Protein AF-A0A6G3X3U2-F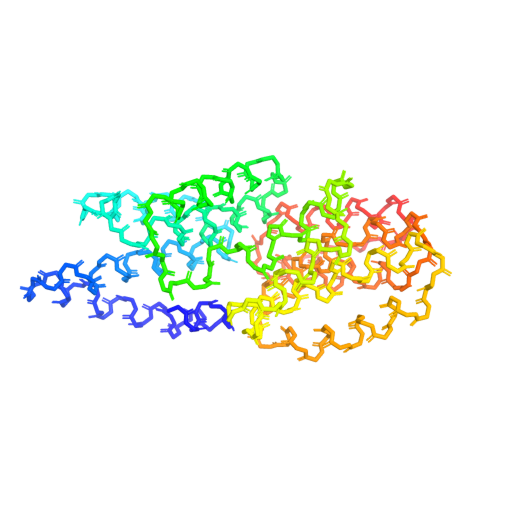1 (afdb_monomer)

Structure (mmCIF, N/CA/C/O backbone):
data_AF-A0A6G3X3U2-F1
#
_entry.id   AF-A0A6G3X3U2-F1
#
loop_
_atom_site.group_PDB
_atom_site.id
_atom_site.type_symbol
_atom_site.label_atom_id
_atom_site.label_alt_id
_atom_site.label_comp_id
_atom_site.label_asym_id
_atom_site.label_entity_id
_atom_site.label_seq_id
_atom_site.pdbx_PDB_ins_code
_atom_site.Cartn_x
_atom_site.Cartn_y
_atom_site.Cartn_z
_atom_site.occupancy
_atom_site.B_iso_or_equiv
_atom_site.auth_seq_id
_atom_site.auth_comp_id
_atom_site.auth_asym_id
_atom_site.auth_atom_id
_atom_site.pdbx_PDB_model_num
ATOM 1 N N . MET A 1 1 ? 7.588 6.125 -12.742 1.00 93.62 1 MET A N 1
ATOM 2 C CA . MET A 1 1 ? 6.922 5.697 -11.488 1.00 93.62 1 MET A CA 1
ATOM 3 C C . MET A 1 1 ? 6.074 6.779 -10.833 1.00 93.62 1 MET A C 1
ATOM 5 O O . MET A 1 1 ? 4.955 6.460 -10.475 1.00 93.62 1 MET A O 1
ATOM 9 N N . ASN A 1 2 ? 6.527 8.033 -10.691 1.00 95.50 2 ASN A N 1
ATOM 10 C CA . ASN A 1 2 ? 5.738 9.058 -9.983 1.00 95.50 2 ASN A CA 1
ATOM 11 C C . ASN A 1 2 ? 4.297 9.229 -10.516 1.00 95.50 2 ASN A C 1
ATOM 13 O O . ASN A 1 2 ? 3.355 9.202 -9.737 1.00 95.50 2 ASN A O 1
ATOM 17 N N . ALA A 1 3 ? 4.104 9.332 -11.839 1.00 97.69 3 ALA A N 1
ATOM 18 C CA . ALA A 1 3 ? 2.765 9.409 -12.441 1.00 97.69 3 ALA A CA 1
ATOM 19 C C . ALA A 1 3 ? 1.877 8.198 -12.086 1.00 97.69 3 ALA A C 1
ATOM 21 O O . ALA A 1 3 ? 0.716 8.379 -11.742 1.00 97.69 3 ALA A O 1
ATOM 22 N N . VAL A 1 4 ? 2.451 6.988 -12.059 1.00 98.12 4 VAL A N 1
ATOM 23 C CA . VAL A 1 4 ? 1.761 5.755 -11.641 1.00 98.12 4 VAL A CA 1
ATOM 24 C C . VAL A 1 4 ? 1.326 5.834 -10.177 1.00 98.12 4 VAL A C 1
ATOM 26 O O . VAL A 1 4 ? 0.165 5.597 -9.870 1.00 98.12 4 VAL A O 1
ATOM 29 N N . MET A 1 5 ? 2.233 6.218 -9.274 1.00 97.31 5 MET A N 1
ATOM 30 C CA . MET A 1 5 ? 1.936 6.333 -7.839 1.00 97.31 5 MET A CA 1
ATOM 31 C C . MET A 1 5 ? 0.870 7.396 -7.551 1.00 97.31 5 MET A C 1
ATOM 33 O O . MET A 1 5 ? 0.064 7.227 -6.640 1.00 97.31 5 MET A O 1
ATOM 37 N N . CYS A 1 6 ? 0.853 8.470 -8.343 1.00 98.25 6 CYS A N 1
ATOM 38 C CA . CYS A 1 6 ? -0.142 9.535 -8.263 1.00 98.25 6 CYS A CA 1
ATOM 39 C C . CYS A 1 6 ? -1.434 9.258 -9.039 1.00 98.25 6 CYS A C 1
ATOM 41 O O . CYS A 1 6 ? -2.257 10.159 -9.160 1.00 98.25 6 CYS A O 1
ATOM 43 N N . ALA A 1 7 ? -1.606 8.056 -9.597 1.00 98.00 7 ALA A N 1
ATOM 44 C CA . ALA A 1 7 ? -2.751 7.700 -10.433 1.00 98.00 7 ALA A CA 1
ATOM 45 C C . ALA A 1 7 ? -3.000 8.635 -11.636 1.00 98.00 7 ALA A C 1
ATOM 47 O O . ALA A 1 7 ? -4.126 8.762 -12.111 1.00 98.00 7 ALA A O 1
ATOM 48 N N . ARG A 1 8 ? -1.946 9.272 -12.160 1.00 98.38 8 ARG A N 1
ATOM 49 C CA . ARG A 1 8 ? -1.978 10.048 -13.410 1.00 98.38 8 ARG A CA 1
ATOM 50 C C . ARG A 1 8 ? -1.792 9.084 -14.580 1.00 98.38 8 ARG A C 1
ATOM 52 O O . ARG A 1 8 ? -0.693 8.955 -15.122 1.00 98.38 8 ARG A O 1
ATOM 59 N N . TRP A 1 9 ? -2.842 8.318 -14.874 1.00 97.75 9 TRP A N 1
ATOM 60 C CA . TRP A 1 9 ? -2.774 7.147 -15.752 1.00 97.75 9 TRP A CA 1
ATOM 61 C C . TRP A 1 9 ? -2.451 7.497 -17.197 1.00 97.75 9 TRP A C 1
ATOM 63 O O . TRP A 1 9 ? -1.600 6.843 -17.792 1.00 97.75 9 TRP A O 1
ATOM 73 N N . GLU A 1 10 ? -3.087 8.530 -17.743 1.00 97.75 10 GLU A N 1
ATOM 74 C CA . GLU A 1 10 ? -2.890 8.970 -19.124 1.00 97.75 10 GLU A CA 1
ATOM 75 C C . GLU A 1 10 ? -1.446 9.431 -19.339 1.00 97.75 10 GLU A C 1
ATOM 77 O O . GLU A 1 10 ? -0.776 8.975 -20.261 1.00 97.75 10 GLU A O 1
ATOM 82 N N . GLU A 1 11 ? -0.928 10.253 -18.425 1.00 97.94 11 GLU A N 1
ATOM 83 C CA . GLU A 1 11 ? 0.462 10.713 -18.454 1.00 97.94 11 GLU A CA 1
ATOM 84 C C . GLU A 1 11 ? 1.449 9.548 -18.308 1.00 97.94 11 GLU A C 1
ATOM 86 O O . GLU A 1 11 ? 2.443 9.468 -19.032 1.00 97.94 11 GLU A O 1
ATOM 91 N N . ALA A 1 12 ? 1.189 8.622 -17.378 1.00 97.88 12 ALA A N 1
ATOM 92 C CA . ALA A 1 12 ? 2.032 7.446 -17.203 1.00 97.88 12 ALA A CA 1
ATOM 93 C C . ALA A 1 12 ? 2.070 6.593 -18.480 1.00 97.88 12 ALA A C 1
ATOM 95 O O . ALA A 1 12 ? 3.157 6.202 -18.908 1.00 97.88 12 ALA A O 1
ATOM 96 N N . GLN A 1 13 ? 0.909 6.345 -19.091 1.00 97.56 13 GLN A N 1
ATOM 97 C CA . GLN A 1 13 ? 0.773 5.586 -20.330 1.00 97.56 13 GLN A CA 1
ATOM 98 C C . GLN A 1 13 ? 1.519 6.269 -21.483 1.00 97.56 13 GLN A C 1
ATOM 100 O O . GLN A 1 13 ? 2.345 5.629 -22.127 1.00 97.56 13 GLN A O 1
ATOM 105 N N . GLU A 1 14 ? 1.328 7.576 -21.683 1.00 96.81 14 GLU A N 1
ATOM 106 C CA . GLU A 1 14 ? 2.008 8.341 -22.736 1.00 96.81 14 GLU A CA 1
ATOM 107 C C . GLU A 1 14 ? 3.541 8.294 -22.590 1.00 96.81 14 GLU A C 1
ATOM 109 O O . GLU A 1 14 ? 4.273 8.134 -23.572 1.00 96.81 14 GLU A O 1
ATOM 114 N N . ILE A 1 15 ? 4.057 8.424 -21.361 1.00 95.75 15 ILE A N 1
ATOM 115 C CA . ILE A 1 15 ? 5.498 8.320 -21.089 1.00 95.75 15 ILE A CA 1
ATOM 116 C C . ILE A 1 15 ? 6.007 6.912 -21.410 1.00 95.75 15 ILE A C 1
ATOM 118 O O . ILE A 1 15 ? 7.062 6.775 -22.038 1.00 95.75 15 ILE A O 1
ATOM 122 N N . ILE A 1 16 ? 5.282 5.877 -20.977 1.00 96.56 16 ILE A N 1
ATOM 123 C CA . ILE A 1 16 ? 5.672 4.478 -21.173 1.00 96.56 16 ILE A CA 1
ATOM 124 C C . ILE A 1 16 ? 5.690 4.140 -22.664 1.00 96.56 16 ILE A C 1
ATOM 126 O O . ILE A 1 16 ? 6.707 3.639 -23.146 1.00 96.56 16 ILE A O 1
ATOM 130 N N . ASP A 1 17 ? 4.630 4.464 -23.401 1.00 93.75 17 ASP A N 1
ATOM 131 C CA . ASP A 1 17 ? 4.493 4.091 -24.810 1.00 93.75 17 ASP A CA 1
ATOM 132 C C . ASP A 1 17 ? 5.560 4.762 -25.673 1.00 93.75 17 ASP A C 1
ATOM 134 O O . ASP A 1 17 ? 6.291 4.083 -26.396 1.00 93.75 17 ASP A O 1
ATOM 138 N N . ARG A 1 18 ? 5.748 6.081 -25.523 1.00 92.38 18 ARG A N 1
ATOM 139 C CA . ARG A 1 18 ? 6.761 6.816 -26.300 1.00 92.38 18 ARG A CA 1
ATOM 140 C C . ARG A 1 18 ? 8.187 6.345 -26.024 1.00 92.38 18 ARG A C 1
ATOM 142 O O . ARG A 1 18 ? 9.037 6.401 -26.911 1.00 92.38 18 ARG A O 1
ATOM 149 N N . SER A 1 19 ? 8.473 5.917 -24.796 1.00 94.50 19 SER A N 1
ATOM 150 C CA . SER A 1 19 ? 9.854 5.683 -24.355 1.00 94.50 19 SER A CA 1
ATOM 151 C C . SER A 1 19 ? 10.274 4.214 -24.428 1.00 94.50 19 SER A C 1
ATOM 153 O O . SER A 1 19 ? 11.471 3.919 -24.491 1.00 94.50 19 SER A O 1
ATOM 155 N N . THR A 1 20 ? 9.330 3.267 -24.409 1.00 92.12 20 THR A N 1
ATOM 156 C CA . THR A 1 20 ? 9.658 1.830 -24.353 1.00 92.12 20 THR A CA 1
ATOM 157 C C . THR A 1 20 ? 10.300 1.351 -25.653 1.00 92.12 20 THR A C 1
ATOM 159 O O . THR A 1 20 ? 11.336 0.686 -25.610 1.00 92.12 20 THR A O 1
ATOM 162 N N . GLU A 1 21 ? 9.743 1.730 -26.804 1.00 87.88 21 GLU A N 1
ATOM 163 C CA . GLU A 1 21 ? 10.315 1.390 -28.113 1.00 87.88 21 GLU A CA 1
ATOM 164 C C . GLU A 1 21 ? 11.639 2.121 -28.360 1.00 87.88 21 GLU A C 1
ATOM 166 O O . GLU A 1 21 ? 12.614 1.520 -28.818 1.00 87.88 21 GLU A O 1
ATOM 171 N N . ALA A 1 22 ? 11.703 3.405 -27.994 1.00 91.25 22 ALA A N 1
ATOM 172 C CA . ALA A 1 22 ? 12.906 4.216 -28.139 1.00 91.25 22 ALA A CA 1
ATOM 173 C C . ALA A 1 22 ? 14.083 3.641 -27.334 1.00 91.25 22 ALA A C 1
ATOM 175 O O . ALA A 1 22 ? 15.165 3.446 -27.888 1.00 91.25 22 ALA A O 1
ATOM 176 N N . SER A 1 23 ? 13.864 3.300 -26.057 1.00 92.38 23 SER A N 1
ATOM 177 C CA . SER A 1 23 ? 14.890 2.702 -25.187 1.00 92.38 23 SER A CA 1
ATOM 178 C C . SER A 1 23 ? 15.379 1.342 -25.693 1.00 92.38 23 SER A C 1
ATOM 180 O O . SER A 1 23 ? 16.579 1.068 -25.640 1.00 92.38 23 SER A O 1
ATOM 182 N N . ALA A 1 24 ? 14.486 0.520 -26.257 1.00 87.81 24 ALA A N 1
ATOM 183 C CA . ALA A 1 24 ? 14.869 -0.736 -26.898 1.00 87.81 24 ALA A CA 1
ATOM 184 C C . ALA A 1 24 ? 15.755 -0.499 -28.131 1.00 87.81 24 ALA A C 1
ATOM 186 O O . ALA A 1 24 ? 16.786 -1.154 -28.284 1.00 87.81 24 ALA A O 1
ATOM 187 N N . ARG A 1 25 ? 15.385 0.463 -28.988 1.00 90.62 25 ARG A N 1
ATOM 188 C CA . ARG A 1 25 ? 16.097 0.767 -30.238 1.00 90.62 25 ARG A CA 1
ATOM 189 C C . ARG A 1 25 ? 17.513 1.290 -30.009 1.00 90.62 25 ARG A C 1
ATOM 191 O O . ARG A 1 25 ? 18.413 0.921 -30.755 1.00 90.62 25 ARG A O 1
ATOM 198 N N . VAL A 1 26 ? 17.713 2.142 -29.002 1.00 93.19 26 VAL A N 1
ATOM 199 C CA . VAL A 1 26 ? 19.041 2.699 -28.675 1.00 93.19 26 VAL A CA 1
ATOM 200 C C . VAL A 1 26 ? 19.876 1.783 -27.773 1.00 93.19 26 VAL A C 1
ATOM 202 O O . VAL A 1 26 ? 21.029 2.091 -27.491 1.00 93.19 26 VAL A O 1
ATOM 205 N N . GLY A 1 27 ? 19.317 0.654 -27.323 1.00 90.38 27 GLY A N 1
ATOM 206 C CA . GLY A 1 27 ? 20.023 -0.334 -26.509 1.00 90.38 27 GLY A CA 1
ATOM 207 C C . GLY A 1 27 ? 20.154 0.015 -25.022 1.00 90.38 27 GLY A C 1
ATOM 208 O O . GLY A 1 27 ? 20.904 -0.663 -24.314 1.00 90.38 27 GLY A O 1
ATOM 209 N N . ASP A 1 28 ? 19.419 1.012 -24.512 1.00 94.56 28 ASP A N 1
ATOM 210 C CA . ASP A 1 28 ? 19.400 1.327 -23.078 1.00 94.56 28 ASP A CA 1
ATOM 211 C C . ASP A 1 28 ? 18.554 0.301 -22.311 1.00 94.56 28 ASP A C 1
ATOM 213 O O . ASP A 1 28 ? 17.358 0.464 -22.047 1.00 94.56 28 ASP A O 1
ATOM 217 N N . ARG A 1 29 ? 19.213 -0.792 -21.922 1.00 93.25 29 ARG A N 1
ATOM 218 C CA . ARG A 1 29 ? 18.596 -1.893 -21.174 1.00 93.25 29 ARG A CA 1
ATOM 219 C C . ARG A 1 29 ? 18.094 -1.478 -19.795 1.00 93.25 29 ARG A C 1
ATOM 221 O O . ARG A 1 29 ? 17.219 -2.155 -19.257 1.00 93.25 29 ARG A O 1
ATOM 228 N N . SER A 1 30 ? 18.674 -0.453 -19.171 1.00 92.88 30 SER A N 1
ATOM 229 C CA . SER A 1 30 ? 18.253 -0.016 -17.837 1.00 92.88 30 SER A CA 1
ATOM 230 C C . SER A 1 30 ? 16.918 0.715 -17.931 1.00 92.88 30 SER A C 1
ATOM 232 O O . SER A 1 30 ? 15.938 0.291 -17.311 1.00 92.88 30 SER A O 1
ATOM 234 N N . ALA A 1 31 ? 16.851 1.732 -18.797 1.00 94.81 31 ALA A N 1
ATOM 235 C CA . ALA A 1 31 ? 15.627 2.484 -19.039 1.00 94.81 31 ALA A CA 1
ATOM 236 C C . ALA A 1 31 ? 14.510 1.583 -19.574 1.00 94.81 31 ALA A C 1
ATOM 238 O O . ALA A 1 31 ? 13.386 1.640 -19.076 1.00 94.81 31 ALA A O 1
ATOM 239 N N . HIS A 1 32 ? 14.824 0.686 -20.514 1.00 96.50 32 HIS A N 1
ATOM 240 C CA . HIS A 1 32 ? 13.837 -0.231 -21.079 1.00 96.50 32 HIS A CA 1
ATOM 241 C C . HIS A 1 32 ? 13.197 -1.130 -20.008 1.00 96.50 32 HIS A C 1
ATOM 243 O O . HIS A 1 32 ? 11.973 -1.207 -19.901 1.00 96.50 32 HIS A O 1
ATOM 249 N N . ARG A 1 33 ? 14.008 -1.757 -19.143 1.00 97.06 33 ARG A N 1
ATOM 250 C CA . ARG A 1 33 ? 13.501 -2.580 -18.029 1.00 97.06 33 ARG A CA 1
ATOM 251 C C . ARG A 1 33 ? 12.672 -1.761 -17.040 1.00 97.06 33 ARG A C 1
ATOM 253 O O . ARG A 1 33 ? 11.636 -2.237 -16.579 1.00 97.06 33 ARG A O 1
ATOM 260 N N . TYR A 1 34 ? 13.097 -0.537 -16.735 1.00 96.88 34 TYR A N 1
ATOM 261 C CA . TYR A 1 34 ? 12.357 0.351 -15.841 1.00 96.88 34 TYR A CA 1
ATOM 262 C C . TYR A 1 34 ? 10.978 0.722 -16.402 1.00 96.88 34 TYR A C 1
ATOM 264 O O . TYR A 1 34 ? 9.992 0.694 -15.666 1.00 96.88 34 TYR A O 1
ATOM 272 N N . LEU A 1 35 ? 10.887 1.022 -17.700 1.00 97.62 35 LEU A N 1
ATOM 273 C CA . LEU A 1 35 ? 9.630 1.356 -18.375 1.00 97.62 35 LEU A CA 1
ATOM 274 C C . LEU A 1 35 ? 8.672 0.160 -18.432 1.00 97.62 35 LEU A C 1
ATOM 276 O O . LEU A 1 35 ? 7.493 0.311 -18.114 1.00 97.62 35 LEU A O 1
ATOM 280 N N . LEU A 1 36 ? 9.182 -1.041 -18.728 1.00 98.12 36 LEU A N 1
ATOM 281 C CA . LEU A 1 36 ? 8.387 -2.274 -18.679 1.00 98.12 36 LEU A CA 1
ATOM 282 C C . LEU A 1 36 ? 7.825 -2.536 -17.276 1.00 98.12 36 LEU A C 1
ATOM 284 O O . LEU A 1 36 ? 6.648 -2.874 -17.129 1.00 98.12 36 LEU A O 1
ATOM 288 N N . LEU A 1 37 ? 8.641 -2.340 -16.235 1.00 98.50 37 LEU A N 1
ATOM 289 C CA . LEU A 1 37 ? 8.176 -2.471 -14.858 1.00 98.50 37 LEU A CA 1
ATOM 290 C C . LEU A 1 37 ? 7.177 -1.370 -14.482 1.00 98.50 37 LEU A C 1
ATOM 292 O O . LEU A 1 37 ? 6.197 -1.658 -13.805 1.00 98.50 37 LEU A O 1
ATOM 296 N N . ALA A 1 38 ? 7.367 -0.131 -14.940 1.00 98.31 38 ALA A N 1
ATOM 297 C CA . ALA A 1 38 ? 6.399 0.943 -14.724 1.00 98.31 38 ALA A CA 1
ATOM 298 C C . ALA A 1 38 ? 5.031 0.619 -15.348 1.00 98.31 38 ALA A C 1
ATOM 300 O O . ALA A 1 38 ? 4.011 0.844 -14.698 1.00 98.31 38 ALA A O 1
ATOM 301 N N . GLY A 1 39 ? 5.006 0.027 -16.548 1.00 98.56 39 GLY A N 1
ATOM 302 C CA . GLY A 1 39 ? 3.780 -0.476 -17.176 1.00 98.56 39 GLY A CA 1
ATOM 303 C C . GLY A 1 39 ? 3.121 -1.600 -16.378 1.00 98.56 39 GLY A C 1
ATOM 304 O O . GLY A 1 39 ? 1.915 -1.562 -16.138 1.00 98.56 39 GLY A O 1
ATOM 305 N N . ALA A 1 40 ? 3.911 -2.554 -15.880 1.00 98.75 40 ALA A N 1
ATOM 306 C CA . ALA A 1 40 ? 3.402 -3.610 -15.008 1.00 98.75 40 ALA A CA 1
ATOM 307 C C . ALA A 1 40 ? 2.815 -3.057 -13.697 1.00 98.75 40 ALA A C 1
ATOM 309 O O . ALA A 1 40 ? 1.726 -3.459 -13.292 1.00 98.75 40 ALA A O 1
ATOM 310 N N . THR A 1 41 ? 3.496 -2.107 -13.050 1.00 98.81 41 THR A N 1
ATOM 311 C CA . THR A 1 41 ? 3.012 -1.447 -11.830 1.00 98.81 41 THR A CA 1
ATOM 312 C C . THR A 1 41 ? 1.737 -0.650 -12.090 1.00 98.81 41 THR A C 1
ATOM 314 O O . THR A 1 41 ? 0.807 -0.725 -11.293 1.00 98.81 41 THR A O 1
ATOM 317 N N . MET A 1 42 ? 1.645 0.062 -13.216 1.00 98.75 42 MET A N 1
ATOM 318 C CA . MET A 1 42 ? 0.423 0.769 -13.607 1.00 98.75 42 MET A CA 1
ATOM 319 C C . MET A 1 42 ? -0.755 -0.189 -13.779 1.00 98.75 42 MET A C 1
ATOM 321 O O . MET A 1 42 ? -1.829 0.059 -13.236 1.00 98.75 42 MET A O 1
ATOM 325 N N . ALA A 1 43 ? -0.555 -1.306 -14.480 1.00 98.75 43 ALA A N 1
ATOM 326 C CA . ALA A 1 43 ? -1.586 -2.326 -14.626 1.00 98.75 43 ALA A CA 1
ATOM 327 C C . ALA A 1 43 ? -1.991 -2.926 -13.268 1.00 98.75 43 ALA A C 1
ATOM 329 O O . ALA A 1 43 ? -3.183 -3.085 -13.005 1.00 98.75 43 ALA A O 1
ATOM 330 N N . ALA A 1 44 ? -1.025 -3.195 -12.383 1.00 98.62 44 ALA A N 1
ATOM 331 C CA . ALA A 1 44 ? -1.287 -3.685 -11.032 1.00 98.62 44 ALA A CA 1
ATOM 332 C C . ALA A 1 44 ? -2.155 -2.703 -10.230 1.00 98.62 44 ALA A C 1
ATOM 334 O O . ALA A 1 44 ? -3.191 -3.099 -9.708 1.00 98.62 44 ALA A O 1
ATOM 335 N N . HIS A 1 45 ? -1.793 -1.415 -10.200 1.00 98.56 45 HIS A N 1
ATOM 336 C CA . HIS A 1 45 ? -2.506 -0.373 -9.444 1.00 98.56 45 HIS A CA 1
ATOM 337 C C . HIS A 1 45 ? -3.904 -0.068 -10.005 1.00 98.56 45 HIS A C 1
ATOM 339 O O . HIS A 1 45 ? -4.746 0.471 -9.293 1.00 98.56 45 HIS A O 1
ATOM 345 N N . ARG A 1 46 ? -4.173 -0.460 -11.256 1.00 98.38 46 ARG A N 1
ATOM 346 C CA . ARG A 1 46 ? -5.494 -0.397 -11.905 1.00 98.38 46 ARG A CA 1
ATOM 347 C C . ARG A 1 46 ? -6.291 -1.707 -11.802 1.00 98.38 46 ARG A C 1
ATOM 349 O O . ARG A 1 46 ? -7.325 -1.835 -12.454 1.00 98.38 46 ARG A O 1
ATOM 356 N N . GLY A 1 47 ? -5.805 -2.707 -11.060 1.00 97.75 47 GLY A N 1
ATOM 357 C CA . GLY A 1 47 ? -6.468 -4.010 -10.930 1.00 97.75 47 GLY A CA 1
ATOM 358 C C . GLY A 1 47 ? -6.494 -4.842 -12.220 1.00 97.75 47 GLY A C 1
ATOM 359 O O . GLY A 1 47 ? -7.355 -5.703 -12.397 1.00 97.75 47 GLY A O 1
ATOM 360 N N . ARG A 1 48 ? -5.580 -4.590 -13.165 1.00 98.06 48 ARG A N 1
ATOM 361 C CA . ARG A 1 48 ? -5.528 -5.252 -14.478 1.00 98.06 48 ARG A CA 1
ATOM 362 C C . ARG A 1 48 ? -4.519 -6.401 -14.477 1.00 98.06 48 ARG A C 1
ATOM 364 O O . ARG A 1 48 ? -3.500 -6.343 -15.163 1.00 98.06 48 ARG A O 1
ATOM 371 N N . ARG A 1 49 ? -4.815 -7.487 -13.746 1.00 96.81 49 ARG A N 1
ATOM 372 C CA . ARG A 1 49 ? -3.905 -8.647 -13.583 1.00 96.81 49 ARG A CA 1
ATOM 373 C C . ARG A 1 49 ? -3.330 -9.165 -14.901 1.00 96.81 49 ARG A C 1
ATOM 375 O O . ARG A 1 49 ? -2.124 -9.313 -15.043 1.00 96.81 49 ARG A O 1
ATOM 382 N N . ARG A 1 50 ? -4.187 -9.385 -15.902 1.00 97.94 50 ARG A N 1
ATOM 383 C CA . ARG A 1 50 ? -3.759 -9.913 -17.210 1.00 97.94 50 ARG A CA 1
ATOM 384 C C . ARG A 1 50 ? -2.781 -8.983 -17.932 1.00 97.94 50 ARG A C 1
ATOM 386 O O . ARG A 1 50 ? -1.904 -9.457 -18.643 1.00 97.94 50 ARG A O 1
ATOM 393 N N . GLU A 1 51 ? -2.942 -7.670 -17.796 1.00 98.31 51 GLU A N 1
ATOM 394 C CA . GLU A 1 51 ? -2.023 -6.688 -18.383 1.00 98.31 51 GLU A CA 1
ATOM 395 C C . GLU A 1 51 ? -0.709 -6.631 -17.600 1.00 98.31 51 GLU A C 1
ATOM 397 O O . GLU A 1 51 ? 0.360 -6.658 -18.212 1.00 98.31 51 GLU A O 1
ATOM 402 N N . MET A 1 52 ? -0.786 -6.667 -16.265 1.00 98.56 52 MET A N 1
ATOM 403 C CA . MET A 1 52 ? 0.378 -6.777 -15.385 1.00 98.56 52 MET A CA 1
ATOM 404 C C . MET A 1 52 ? 1.221 -8.002 -15.756 1.00 98.56 52 MET A C 1
ATOM 406 O O . MET A 1 52 ? 2.417 -7.866 -16.003 1.00 98.56 52 MET A O 1
ATOM 410 N N . ASP A 1 53 ? 0.611 -9.182 -15.879 1.00 98.44 53 ASP A N 1
ATOM 411 C CA . ASP A 1 53 ? 1.317 -10.427 -16.197 1.00 98.44 53 ASP A CA 1
ATOM 412 C C . ASP A 1 53 ? 2.022 -10.370 -17.560 1.00 98.44 53 ASP A C 1
ATOM 414 O O . ASP A 1 53 ? 3.160 -10.831 -17.699 1.00 98.44 53 ASP A O 1
ATOM 418 N N . ARG A 1 54 ? 1.388 -9.756 -18.570 1.00 98.25 54 ARG A N 1
ATOM 419 C CA . ARG A 1 54 ? 2.006 -9.547 -19.892 1.00 98.25 54 ARG A CA 1
ATOM 420 C C . ARG A 1 54 ? 3.211 -8.612 -19.812 1.00 98.25 54 ARG A C 1
ATOM 422 O O . ARG A 1 54 ? 4.261 -8.932 -20.373 1.00 98.25 54 ARG A O 1
ATOM 429 N N . ALA A 1 55 ? 3.084 -7.492 -19.103 1.00 98.00 55 ALA A N 1
ATOM 430 C CA . ALA A 1 55 ? 4.177 -6.543 -18.917 1.00 98.00 55 ALA A CA 1
ATOM 431 C C . ALA A 1 55 ? 5.338 -7.166 -18.119 1.00 98.00 55 ALA A C 1
ATOM 433 O O . ALA A 1 55 ? 6.499 -7.023 -18.501 1.00 98.00 55 ALA A O 1
ATOM 434 N N . LEU A 1 56 ? 5.043 -7.956 -17.082 1.00 98.56 56 LEU A N 1
ATOM 435 C CA . LEU A 1 56 ? 6.047 -8.704 -16.320 1.00 98.56 56 LEU A CA 1
ATOM 436 C C . LEU A 1 56 ? 6.737 -9.789 -17.157 1.00 98.56 56 LEU A C 1
ATOM 438 O O . LEU A 1 56 ? 7.938 -10.017 -17.007 1.00 98.56 56 LEU A O 1
ATOM 442 N N . ALA A 1 57 ? 6.020 -10.446 -18.071 1.00 98.56 57 ALA A N 1
ATOM 443 C CA . ALA A 1 57 ? 6.633 -11.376 -19.015 1.00 98.56 57 ALA A CA 1
ATOM 444 C C . ALA A 1 57 ? 7.598 -10.660 -19.976 1.00 98.56 57 ALA A C 1
ATOM 446 O O . ALA A 1 57 ? 8.680 -11.179 -20.256 1.00 98.56 57 ALA A O 1
ATOM 447 N N . ALA A 1 58 ? 7.247 -9.460 -20.450 1.00 97.56 58 ALA A N 1
ATOM 448 C CA . ALA A 1 58 ? 8.151 -8.626 -21.240 1.00 97.56 58 ALA A CA 1
ATOM 449 C C . ALA A 1 58 ? 9.378 -8.184 -20.425 1.00 97.56 58 ALA A C 1
ATOM 451 O O . ALA A 1 58 ? 10.504 -8.357 -20.887 1.00 97.56 58 ALA A O 1
ATOM 452 N N . PHE A 1 59 ? 9.176 -7.720 -19.188 1.00 98.44 59 PHE A N 1
ATOM 453 C CA . PHE A 1 59 ? 10.248 -7.366 -18.254 1.00 98.44 59 PHE A CA 1
ATOM 454 C C . PHE A 1 59 ? 11.232 -8.525 -18.041 1.00 98.44 59 PHE A C 1
ATOM 456 O O . PHE A 1 59 ? 12.445 -8.340 -18.147 1.00 98.44 59 PHE A O 1
ATOM 463 N N . ARG A 1 60 ? 10.724 -9.745 -17.824 1.00 98.12 60 ARG A N 1
ATOM 464 C CA . ARG A 1 60 ? 11.553 -10.951 -17.698 1.00 98.12 60 ARG A CA 1
ATOM 465 C C . ARG A 1 60 ? 12.360 -11.230 -18.966 1.00 98.12 60 ARG A C 1
ATOM 467 O O . ARG A 1 60 ? 13.560 -11.466 -18.866 1.00 98.12 60 ARG A O 1
ATOM 474 N N . ARG A 1 61 ? 11.738 -11.167 -20.151 1.00 97.06 61 ARG A N 1
ATOM 475 C CA . ARG A 1 61 ? 12.440 -11.352 -21.440 1.00 97.06 61 ARG A CA 1
ATOM 476 C C . ARG A 1 61 ? 13.544 -10.316 -21.663 1.00 97.06 61 ARG A C 1
ATOM 478 O O . ARG A 1 61 ? 14.560 -10.643 -22.260 1.00 97.06 61 ARG A O 1
ATOM 485 N N . ALA A 1 62 ? 13.377 -9.106 -21.135 1.00 96.25 62 ALA A N 1
ATOM 486 C CA . ALA A 1 62 ? 14.391 -8.055 -21.163 1.00 96.25 62 ALA A CA 1
ATOM 487 C C . ALA A 1 62 ? 15.509 -8.227 -20.105 1.00 96.25 62 ALA A C 1
ATOM 489 O O . ALA A 1 62 ? 16.314 -7.315 -19.918 1.00 96.25 62 ALA A O 1
ATOM 490 N N . GLY A 1 63 ? 15.569 -9.355 -19.382 1.00 96.75 63 GLY A N 1
ATOM 491 C CA . GLY A 1 63 ? 16.562 -9.589 -18.324 1.00 96.75 63 GLY A CA 1
ATOM 492 C C . GLY A 1 63 ? 16.270 -8.815 -17.034 1.00 96.75 63 GLY A C 1
ATOM 493 O O . GLY A 1 63 ? 17.183 -8.455 -16.289 1.00 96.75 63 GLY A O 1
ATOM 494 N N . GLY A 1 64 ? 14.999 -8.495 -16.779 1.00 96.50 64 GLY A N 1
ATOM 495 C CA . GLY A 1 64 ? 14.559 -7.793 -15.573 1.00 96.50 64 GLY A CA 1
ATOM 496 C C . GLY A 1 64 ? 14.829 -8.553 -14.272 1.00 96.50 64 GLY A C 1
ATOM 497 O O . GLY A 1 64 ? 15.124 -7.938 -13.251 1.00 96.50 64 GLY A O 1
ATOM 498 N N . GLU A 1 65 ? 14.825 -9.884 -14.334 1.00 94.19 65 GLU A N 1
ATOM 499 C CA . GLU A 1 65 ? 15.074 -10.788 -13.198 1.00 94.19 65 GLU A CA 1
ATOM 500 C C . GLU A 1 65 ? 16.507 -10.723 -12.650 1.00 94.19 65 GLU A C 1
ATOM 502 O O . GLU A 1 65 ? 16.774 -11.169 -11.544 1.00 94.19 65 GLU A O 1
ATOM 507 N N . GLN A 1 66 ? 17.434 -10.145 -13.414 1.00 90.44 66 GLN A N 1
ATOM 508 C CA . GLN A 1 66 ? 18.842 -9.977 -13.036 1.00 90.44 66 GLN A CA 1
ATOM 509 C C . GLN A 1 66 ? 19.161 -8.514 -12.689 1.00 90.44 66 GLN A C 1
ATOM 511 O O . GLN A 1 66 ? 20.311 -8.087 -12.751 1.00 90.44 66 GLN A O 1
ATOM 516 N N . SER A 1 67 ? 18.139 -7.695 -12.433 1.00 93.69 67 SER A N 1
ATOM 517 C CA . SER A 1 67 ? 18.293 -6.253 -12.228 1.00 93.69 67 SER A CA 1
ATOM 518 C C . SER A 1 67 ? 17.955 -5.837 -10.802 1.00 93.69 67 SER A C 1
ATOM 520 O O . SER A 1 67 ? 17.163 -6.490 -10.129 1.00 93.69 67 SER A O 1
ATOM 522 N N . LEU A 1 68 ? 18.445 -4.661 -10.395 1.00 93.75 68 LEU A N 1
ATOM 523 C CA . LEU A 1 68 ? 18.085 -4.014 -9.125 1.00 93.75 68 LEU A CA 1
ATOM 524 C C . LEU A 1 68 ? 16.584 -3.663 -9.001 1.00 93.75 68 LEU A C 1
ATOM 526 O O . LEU A 1 68 ? 16.158 -3.109 -7.993 1.00 93.75 68 LEU A O 1
ATOM 530 N N . LEU A 1 69 ? 15.774 -3.946 -10.026 1.00 96.12 69 LEU A N 1
ATOM 531 C CA . LEU A 1 69 ? 14.336 -3.687 -10.044 1.00 96.12 69 LEU A CA 1
ATOM 532 C C . LEU A 1 69 ? 13.500 -4.862 -9.507 1.00 96.12 69 LEU A C 1
ATOM 534 O O . LEU A 1 69 ? 12.283 -4.718 -9.364 1.00 96.12 69 LEU A O 1
ATOM 538 N N . VAL A 1 70 ? 14.122 -6.005 -9.197 1.00 96.69 70 VAL A N 1
ATOM 539 C CA . VAL A 1 70 ? 13.441 -7.189 -8.641 1.00 96.69 70 VAL A CA 1
ATOM 540 C C . VAL A 1 70 ? 12.602 -6.860 -7.390 1.00 96.69 70 VAL A C 1
ATOM 542 O O . VAL A 1 70 ? 11.424 -7.234 -7.376 1.00 96.69 70 VAL A O 1
ATOM 545 N N . PRO A 1 71 ? 13.090 -6.075 -6.406 1.00 97.19 71 PRO A N 1
ATOM 546 C CA . PRO A 1 71 ? 12.281 -5.697 -5.243 1.00 97.19 71 PRO A CA 1
ATOM 547 C C . PRO A 1 71 ? 11.043 -4.859 -5.586 1.00 97.19 71 PRO A C 1
ATOM 549 O O . PRO A 1 71 ? 9.989 -5.020 -4.975 1.00 97.19 71 PRO A O 1
ATOM 552 N N . LEU A 1 72 ? 11.118 -3.983 -6.596 1.00 97.56 72 LEU A N 1
ATOM 553 C CA . LEU A 1 72 ? 9.963 -3.188 -7.043 1.00 97.56 72 LEU A CA 1
ATOM 554 C C . LEU A 1 72 ? 8.936 -4.058 -7.766 1.00 97.56 72 LEU A C 1
ATOM 556 O O . LEU A 1 72 ? 7.732 -3.857 -7.621 1.00 97.56 72 LEU A O 1
ATOM 560 N N . ARG A 1 73 ? 9.402 -5.049 -8.524 1.00 98.06 73 ARG A N 1
ATOM 561 C CA . ARG A 1 73 ? 8.537 -6.040 -9.158 1.00 98.06 73 ARG A CA 1
ATOM 562 C C . ARG A 1 73 ? 7.764 -6.853 -8.117 1.00 98.06 73 ARG A C 1
ATOM 564 O O . ARG A 1 73 ? 6.553 -7.008 -8.264 1.00 98.06 73 ARG A O 1
ATOM 571 N N . SER A 1 74 ? 8.425 -7.355 -7.077 1.00 98.06 74 SER A N 1
ATOM 572 C CA . SER A 1 74 ? 7.754 -8.175 -6.059 1.00 98.06 74 SER A CA 1
ATOM 573 C C . SER A 1 74 ? 6.895 -7.342 -5.101 1.00 98.06 74 SER A C 1
ATOM 575 O O . SER A 1 74 ? 5.738 -7.685 -4.870 1.00 98.06 74 SER A O 1
ATOM 577 N N . GLY A 1 75 ? 7.395 -6.200 -4.631 1.00 97.75 75 GLY A N 1
ATOM 578 C CA . GLY A 1 75 ? 6.674 -5.327 -3.705 1.00 97.75 75 GLY A CA 1
ATOM 579 C C . GLY A 1 75 ? 5.698 -4.359 -4.379 1.00 97.75 75 GLY A C 1
ATOM 580 O O . GLY A 1 75 ? 4.480 -4.512 -4.290 1.00 97.75 75 GLY A O 1
ATOM 581 N N . LEU A 1 76 ? 6.222 -3.344 -5.074 1.00 97.81 76 LEU A N 1
ATOM 582 C CA . LEU A 1 76 ? 5.414 -2.244 -5.627 1.00 97.81 76 LEU A CA 1
ATOM 583 C C . LEU A 1 76 ? 4.391 -2.701 -6.679 1.00 97.81 76 LEU A C 1
ATOM 585 O O . LEU A 1 76 ? 3.345 -2.069 -6.832 1.00 97.81 76 LEU A O 1
ATOM 589 N N . CYS A 1 77 ? 4.716 -3.753 -7.431 1.00 98.69 77 CYS A N 1
ATOM 590 C CA . CYS A 1 77 ? 3.862 -4.296 -8.482 1.00 98.69 77 CYS A CA 1
ATOM 591 C C . CYS A 1 77 ? 3.035 -5.488 -7.978 1.00 98.69 77 CYS A C 1
ATOM 593 O O . CYS A 1 77 ? 1.825 -5.351 -7.801 1.00 98.69 77 CYS A O 1
ATOM 595 N N . ARG A 1 78 ? 3.658 -6.648 -7.720 1.00 98.62 78 ARG A N 1
ATOM 596 C CA . ARG A 1 78 ? 2.919 -7.884 -7.403 1.00 98.62 78 ARG A CA 1
ATOM 597 C C . ARG A 1 78 ? 2.181 -7.828 -6.073 1.00 98.62 78 ARG A C 1
ATOM 599 O O . ARG A 1 78 ? 1.003 -8.175 -6.047 1.00 98.62 78 ARG A O 1
ATOM 606 N N . ALA A 1 79 ? 2.837 -7.402 -4.993 1.00 98.69 79 ALA A N 1
ATOM 607 C CA . ALA A 1 79 ? 2.190 -7.366 -3.686 1.00 98.69 79 ALA A CA 1
ATOM 608 C C . ALA A 1 79 ? 1.038 -6.356 -3.662 1.00 98.69 79 ALA A C 1
ATOM 610 O O . ALA A 1 79 ? -0.046 -6.668 -3.180 1.00 98.69 79 ALA A O 1
ATOM 611 N N . PHE A 1 80 ? 1.223 -5.186 -4.278 1.00 97.94 80 PHE A N 1
ATOM 612 C CA . PHE A 1 80 ? 0.153 -4.195 -4.416 1.00 97.94 80 PHE A CA 1
ATOM 613 C C . PHE A 1 80 ? -1.037 -4.728 -5.227 1.00 97.94 80 PHE A C 1
ATOM 615 O O . PHE A 1 80 ? -2.181 -4.600 -4.798 1.00 97.94 80 PHE A O 1
ATOM 622 N N . GLY A 1 81 ? -0.773 -5.384 -6.364 1.00 98.62 81 GLY A N 1
ATOM 623 C CA . GLY A 1 81 ? -1.812 -6.040 -7.161 1.00 98.62 81 GLY A CA 1
ATOM 624 C C . GLY A 1 81 ? -2.551 -7.134 -6.384 1.00 98.62 81 GLY A C 1
ATOM 625 O O . GLY A 1 81 ? -3.770 -7.227 -6.471 1.00 98.62 81 GLY A O 1
ATOM 626 N N . ALA A 1 82 ? -1.837 -7.920 -5.572 1.00 98.81 82 ALA A N 1
ATOM 627 C CA . ALA A 1 82 ? -2.437 -8.935 -4.709 1.00 98.81 82 ALA A CA 1
ATOM 628 C C . ALA A 1 82 ? -3.354 -8.338 -3.635 1.00 98.81 82 ALA A C 1
ATOM 630 O O . ALA A 1 82 ? -4.454 -8.842 -3.434 1.00 98.81 82 ALA A O 1
ATOM 631 N N . LEU A 1 83 ? -2.964 -7.222 -3.016 1.00 98.81 83 LEU A N 1
ATOM 632 C CA . LEU A 1 83 ? -3.818 -6.536 -2.046 1.00 98.81 83 LEU A CA 1
ATOM 633 C C . LEU A 1 83 ? -5.106 -5.991 -2.676 1.00 98.81 83 LEU A C 1
ATOM 635 O O . LEU A 1 83 ? -6.163 -6.098 -2.062 1.00 98.81 83 LEU A O 1
ATOM 639 N N . LEU A 1 84 ? -5.049 -5.462 -3.904 1.00 98.69 84 LEU A N 1
ATOM 640 C CA . LEU A 1 84 ? -6.249 -5.012 -4.633 1.00 98.69 84 LEU A CA 1
ATOM 641 C C . LEU A 1 84 ? -7.188 -6.162 -5.027 1.00 98.69 84 LEU A C 1
ATOM 643 O O . LEU A 1 84 ? -8.359 -5.942 -5.344 1.00 98.69 84 LEU A O 1
ATOM 647 N N . GLU A 1 85 ? -6.676 -7.386 -5.002 1.00 98.50 85 GLU A N 1
ATOM 648 C CA . GLU A 1 85 ? -7.423 -8.620 -5.223 1.00 98.50 85 GLU A CA 1
ATOM 649 C C . GLU A 1 85 ? -7.799 -9.319 -3.912 1.00 98.50 85 GLU A C 1
ATOM 651 O O . GLU A 1 85 ? -8.321 -10.430 -3.949 1.00 98.50 85 GLU A O 1
ATOM 656 N N . GLU A 1 86 ? -7.560 -8.654 -2.775 1.00 98.31 86 GLU A N 1
ATOM 657 C CA . GLU A 1 86 ? -7.827 -9.141 -1.417 1.00 98.31 86 GLU A CA 1
ATOM 658 C C . GLU A 1 86 ? -7.072 -10.440 -1.069 1.00 98.31 86 GLU A C 1
ATOM 660 O O . GLU A 1 86 ? -7.481 -11.213 -0.207 1.00 98.31 86 GLU A O 1
ATOM 665 N N . ASP A 1 87 ? -5.920 -10.653 -1.706 1.00 98.31 87 ASP A N 1
ATOM 666 C CA . ASP A 1 87 ? -5.016 -11.781 -1.483 1.00 98.31 87 ASP A CA 1
ATOM 667 C C . ASP A 1 87 ? -3.820 -11.328 -0.630 1.00 98.31 87 ASP A C 1
ATOM 669 O O . ASP A 1 87 ? -2.747 -10.959 -1.126 1.00 98.31 87 ASP A O 1
ATOM 673 N N . ARG A 1 88 ? -4.040 -11.277 0.690 1.00 97.44 88 ARG A N 1
ATOM 674 C CA . ARG A 1 88 ? -3.042 -10.784 1.651 1.00 97.44 88 ARG A CA 1
ATOM 675 C C . ARG A 1 88 ? -1.843 -11.718 1.783 1.00 97.44 88 ARG A C 1
ATOM 677 O O . ARG A 1 88 ? -0.724 -11.226 1.894 1.00 97.44 88 ARG A O 1
ATOM 684 N N . GLU A 1 89 ? -2.057 -13.029 1.725 1.00 97.75 89 GLU A N 1
ATOM 685 C CA . GLU A 1 89 ? -0.979 -14.021 1.801 1.00 97.75 89 GLU A CA 1
ATOM 686 C C . GLU A 1 89 ? 0.009 -13.843 0.647 1.00 97.75 89 GLU A C 1
ATOM 688 O O . GLU A 1 89 ? 1.217 -13.725 0.868 1.00 97.75 89 GLU A O 1
ATOM 693 N N . ARG A 1 90 ? -0.491 -13.708 -0.590 1.00 98.00 90 ARG A N 1
ATOM 694 C CA . ARG A 1 90 ? 0.381 -13.472 -1.744 1.00 98.00 90 ARG A CA 1
ATOM 695 C C . ARG A 1 90 ? 1.071 -12.112 -1.689 1.00 98.00 90 ARG A C 1
ATOM 697 O O . ARG A 1 90 ? 2.194 -11.979 -2.178 1.00 98.00 90 ARG A O 1
ATOM 704 N N . ALA A 1 91 ? 0.428 -11.102 -1.103 1.00 98.62 91 ALA A N 1
ATOM 705 C CA . ALA A 1 91 ? 1.061 -9.807 -0.891 1.00 98.62 91 ALA A CA 1
ATOM 706 C C . ALA A 1 91 ? 2.248 -9.895 0.077 1.00 98.62 91 ALA A C 1
ATOM 708 O O . ALA A 1 91 ? 3.322 -9.385 -0.239 1.00 98.62 91 ALA A O 1
ATOM 709 N N . VAL A 1 92 ? 2.077 -10.574 1.215 1.00 98.50 92 VAL A N 1
ATOM 710 C CA . VAL A 1 92 ? 3.151 -10.796 2.194 1.00 98.50 92 VAL A CA 1
ATOM 711 C C . VAL A 1 92 ? 4.298 -11.582 1.562 1.00 98.50 92 VAL A C 1
ATOM 713 O O . VAL A 1 92 ? 5.432 -11.111 1.596 1.00 98.50 92 VAL A O 1
ATOM 716 N N . ALA A 1 93 ? 4.002 -12.681 0.861 1.00 98.00 93 ALA A N 1
ATOM 717 C CA . ALA A 1 93 ? 5.022 -13.474 0.173 1.00 98.00 93 ALA A CA 1
ATOM 718 C C . ALA A 1 93 ? 5.847 -12.644 -0.832 1.00 98.00 93 ALA A C 1
ATOM 720 O O . ALA A 1 93 ? 7.065 -12.789 -0.912 1.00 98.00 93 ALA A O 1
ATOM 721 N N . GLY A 1 94 ? 5.208 -11.732 -1.576 1.00 97.94 94 GLY A N 1
ATOM 722 C CA . GLY A 1 94 ? 5.911 -10.825 -2.490 1.00 97.94 94 GLY A CA 1
ATOM 723 C C . GLY A 1 94 ? 6.794 -9.790 -1.779 1.00 97.94 94 GLY A C 1
ATOM 724 O O . GLY A 1 94 ? 7.860 -9.434 -2.281 1.00 97.94 94 GLY A O 1
ATOM 725 N N . LEU A 1 95 ? 6.382 -9.305 -0.607 1.00 98.25 95 LEU A N 1
ATOM 726 C CA . LEU A 1 95 ? 7.185 -8.376 0.195 1.00 98.25 95 LEU A CA 1
ATOM 727 C C . LEU A 1 95 ? 8.377 -9.077 0.855 1.00 98.25 95 LEU A C 1
ATOM 729 O O . LEU A 1 95 ? 9.458 -8.494 0.926 1.00 98.25 95 LEU A O 1
ATOM 733 N N . ASP A 1 96 ? 8.203 -10.323 1.288 1.00 97.06 96 ASP A N 1
ATOM 734 C CA . ASP A 1 96 ? 9.290 -11.137 1.829 1.00 97.06 96 ASP A CA 1
ATOM 735 C C . ASP A 1 96 ? 10.286 -11.550 0.739 1.00 97.06 96 ASP A C 1
ATOM 737 O O . ASP A 1 96 ? 11.491 -11.470 0.967 1.00 97.06 96 ASP A O 1
ATOM 741 N N . GLU A 1 97 ? 9.820 -11.873 -0.475 1.00 96.12 97 GLU A N 1
ATOM 742 C CA . GLU A 1 97 ? 10.695 -12.081 -1.641 1.00 96.12 97 GLU A CA 1
ATOM 743 C C . GLU A 1 97 ? 11.555 -10.836 -1.916 1.00 96.12 97 GLU A C 1
ATOM 745 O O . GLU A 1 97 ? 12.761 -10.945 -2.140 1.00 96.12 97 GLU A O 1
ATOM 750 N N . ALA A 1 98 ? 10.953 -9.641 -1.872 1.00 95.94 98 ALA A N 1
ATOM 751 C CA . ALA A 1 98 ? 11.682 -8.391 -2.064 1.00 95.94 98 ALA A CA 1
ATOM 752 C C . ALA A 1 98 ? 12.745 -8.171 -0.974 1.00 95.94 98 ALA A C 1
ATOM 754 O O . ALA A 1 98 ? 13.875 -7.804 -1.293 1.00 95.94 98 ALA A O 1
ATOM 755 N N . LEU A 1 99 ? 12.399 -8.414 0.295 1.00 94.81 99 LEU A N 1
ATOM 756 C CA . LEU A 1 99 ? 13.314 -8.236 1.423 1.00 94.81 99 LEU A CA 1
ATOM 757 C C . LEU A 1 99 ? 14.473 -9.241 1.392 1.00 94.81 99 LEU A C 1
ATOM 759 O O . LEU A 1 99 ? 15.615 -8.851 1.624 1.00 94.81 99 LEU A O 1
ATOM 763 N N . ALA A 1 100 ? 14.190 -10.508 1.078 1.00 94.81 100 ALA A N 1
ATOM 764 C CA . ALA A 1 100 ? 15.208 -11.545 0.943 1.00 94.81 100 ALA A CA 1
ATOM 765 C C . ALA A 1 100 ? 16.200 -11.199 -0.175 1.00 94.81 100 ALA A C 1
ATOM 767 O O . ALA A 1 100 ? 17.407 -11.294 0.014 1.00 94.81 100 ALA A O 1
ATOM 768 N N . TRP A 1 101 ? 15.701 -10.709 -1.312 1.00 94.69 101 TRP A N 1
ATOM 769 C CA . TRP A 1 101 ? 16.559 -10.285 -2.415 1.00 94.69 101 TRP A CA 1
ATOM 770 C C . TRP A 1 101 ? 17.464 -9.101 -2.036 1.00 94.69 101 TRP A C 1
ATOM 772 O O . TRP A 1 101 ? 18.646 -9.088 -2.383 1.00 94.69 101 TRP A O 1
ATOM 782 N N . GLU A 1 102 ? 16.926 -8.114 -1.309 1.00 93.62 102 GLU A N 1
ATOM 783 C CA . GLU A 1 102 ? 17.675 -6.937 -0.842 1.00 93.62 102 GLU A CA 1
ATOM 784 C C . GLU A 1 102 ? 18.749 -7.266 0.206 1.00 93.62 102 GLU A C 1
ATOM 786 O O . GLU A 1 102 ? 19.683 -6.478 0.366 1.00 93.62 102 GLU A O 1
ATOM 791 N N . ALA A 1 103 ? 18.633 -8.392 0.920 1.00 91.56 103 ALA A N 1
ATOM 792 C CA . ALA A 1 103 ? 19.643 -8.828 1.885 1.00 91.56 103 ALA A CA 1
ATOM 793 C C . ALA A 1 103 ? 20.985 -9.138 1.199 1.00 91.56 103 ALA A C 1
ATOM 795 O O . ALA A 1 103 ? 22.038 -8.765 1.712 1.00 91.56 103 ALA A O 1
ATOM 796 N N . ASP A 1 104 ? 20.927 -9.732 0.006 1.00 91.50 104 ASP A N 1
ATOM 797 C CA . ASP A 1 104 ? 22.106 -10.065 -0.802 1.00 91.50 104 ASP A CA 1
ATOM 798 C C . ASP A 1 104 ? 22.511 -8.929 -1.762 1.00 91.50 104 ASP A C 1
ATOM 800 O O . ASP A 1 104 ? 23.629 -8.903 -2.281 1.00 91.50 104 ASP A O 1
ATOM 804 N N . HIS A 1 105 ? 21.612 -7.968 -2.003 1.00 88.69 105 HIS A N 1
ATOM 805 C CA . HIS A 1 105 ? 21.785 -6.906 -2.995 1.00 88.69 105 HIS A CA 1
ATOM 806 C C . HIS A 1 105 ? 21.301 -5.555 -2.447 1.00 88.69 105 HIS A C 1
ATOM 808 O O . HIS A 1 105 ? 20.135 -5.188 -2.645 1.00 88.69 105 HIS A O 1
ATOM 814 N N . PRO A 1 106 ? 22.182 -4.768 -1.799 1.00 81.38 106 PRO A N 1
ATOM 815 C CA . PRO A 1 106 ? 21.828 -3.445 -1.303 1.00 81.38 106 PRO A CA 1
ATOM 816 C C . PRO A 1 106 ? 21.169 -2.591 -2.396 1.00 81.38 106 PRO A C 1
ATOM 818 O O . PRO A 1 106 ? 21.759 -2.305 -3.440 1.00 81.38 106 PRO A O 1
ATOM 821 N N . SER A 1 107 ? 19.915 -2.210 -2.160 1.00 79.06 107 SER A N 1
ATOM 822 C CA . SER A 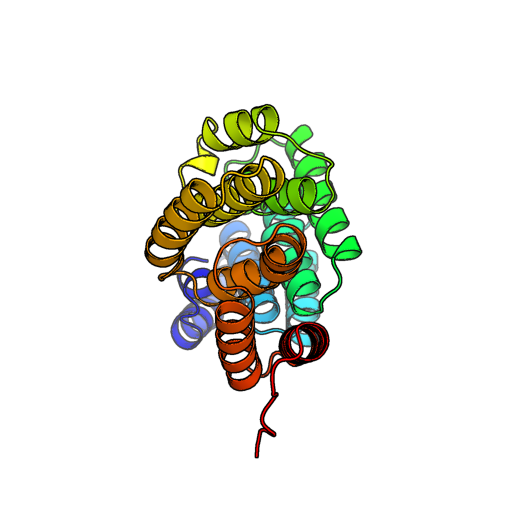1 107 ? 19.079 -1.490 -3.119 1.00 79.06 107 SER A CA 1
ATOM 823 C C . SER A 1 107 ? 18.962 -0.019 -2.738 1.00 79.06 107 SER A C 1
ATOM 825 O O . SER A 1 107 ? 18.720 0.323 -1.583 1.00 79.06 107 SER A O 1
ATOM 827 N N . TYR A 1 108 ? 19.061 0.861 -3.733 1.00 83.31 108 TYR A N 1
ATOM 828 C CA . TYR A 1 108 ? 18.773 2.292 -3.583 1.00 83.31 108 TYR A CA 1
ATOM 829 C C . TYR A 1 108 ? 17.298 2.629 -3.857 1.00 83.31 108 TYR A C 1
ATOM 831 O O . TYR A 1 108 ? 16.895 3.791 -3.785 1.00 83.31 108 TYR A O 1
ATOM 839 N N . TYR A 1 109 ? 16.478 1.629 -4.195 1.00 86.56 109 TYR A N 1
ATOM 840 C CA . TYR A 1 109 ? 15.059 1.821 -4.454 1.00 86.56 109 TYR A CA 1
ATOM 841 C C . TYR A 1 109 ? 14.229 1.580 -3.194 1.00 86.56 109 TYR A C 1
ATOM 843 O O . TYR A 1 109 ? 14.051 0.452 -2.752 1.00 86.56 109 TYR A O 1
ATOM 851 N N . TYR A 1 110 ? 13.614 2.640 -2.676 1.00 93.31 110 TYR A N 1
ATOM 852 C CA . TYR A 1 110 ? 12.815 2.593 -1.446 1.00 93.31 110 TYR A CA 1
ATOM 853 C C . TYR A 1 110 ? 11.329 2.265 -1.652 1.00 93.31 110 TYR A C 1
ATOM 855 O O . TYR A 1 110 ? 10.524 2.456 -0.742 1.00 93.31 110 TYR A O 1
ATOM 863 N N . LEU A 1 111 ? 10.938 1.807 -2.844 1.00 95.06 111 LEU A N 1
ATOM 864 C CA . LEU A 1 111 ? 9.534 1.552 -3.193 1.00 95.06 111 LEU A CA 1
ATOM 865 C C . LEU A 1 111 ? 9.136 0.070 -3.102 1.00 95.06 111 LEU A C 1
ATOM 867 O O . LEU A 1 111 ? 8.004 -0.264 -3.428 1.00 95.06 111 LEU A O 1
ATOM 871 N N . SER A 1 112 ? 10.023 -0.817 -2.641 1.00 94.88 112 SER A N 1
ATOM 872 C CA . SER A 1 112 ? 9.748 -2.257 -2.481 1.00 94.88 112 SER A CA 1
ATOM 873 C C . SER A 1 112 ? 8.725 -2.580 -1.384 1.00 94.88 112 SER A C 1
ATOM 875 O O . SER A 1 112 ? 8.272 -3.711 -1.279 1.00 94.88 112 SER A O 1
ATOM 877 N N . GLY A 1 113 ? 8.335 -1.600 -0.564 1.00 96.38 113 GLY A N 1
ATOM 878 C CA . GLY A 1 113 ? 7.395 -1.781 0.544 1.00 96.38 113 GLY A CA 1
ATOM 879 C C . GLY A 1 113 ? 8.059 -2.117 1.882 1.00 96.38 113 GLY A C 1
ATOM 880 O O . GLY A 1 113 ? 7.375 -2.074 2.904 1.00 96.38 113 GLY A O 1
ATOM 881 N N . ARG A 1 114 ? 9.381 -2.349 1.904 1.00 95.69 114 ARG A N 1
ATOM 882 C CA . ARG A 1 114 ? 10.179 -2.637 3.110 1.00 95.69 114 ARG A CA 1
ATOM 883 C C . ARG A 1 114 ? 9.949 -1.659 4.264 1.00 95.69 114 ARG A C 1
ATOM 885 O O . ARG A 1 114 ? 9.864 -2.086 5.406 1.00 95.69 114 ARG A O 1
ATOM 892 N N . TYR A 1 115 ? 9.844 -0.365 3.966 1.00 96.38 115 TYR A N 1
ATOM 893 C CA . TYR A 1 115 ? 9.795 0.704 4.975 1.00 96.38 115 TYR A CA 1
ATOM 894 C C . TYR A 1 115 ? 8.393 1.277 5.215 1.00 96.38 115 TYR A C 1
ATOM 896 O O . TYR A 1 115 ? 8.267 2.340 5.812 1.00 96.38 115 TYR A O 1
ATOM 904 N N . GLY A 1 116 ? 7.336 0.637 4.713 1.00 97.19 116 GLY A N 1
ATOM 905 C CA . GLY A 1 116 ? 5.975 1.155 4.867 1.00 97.19 116 GLY A CA 1
ATOM 906 C C . GLY A 1 116 ? 4.921 0.062 4.816 1.00 97.19 116 GLY A C 1
ATOM 907 O O . GLY A 1 116 ? 4.366 -0.314 5.844 1.00 97.19 116 GLY A O 1
ATOM 908 N N . LEU A 1 117 ? 4.660 -0.470 3.621 1.00 98.25 117 LEU A N 1
ATOM 909 C CA . LEU A 1 117 ? 3.594 -1.451 3.419 1.00 98.25 117 LEU A CA 1
ATOM 910 C C . LEU A 1 117 ? 3.834 -2.757 4.193 1.00 98.25 117 LEU A C 1
ATOM 912 O O . LEU A 1 117 ? 2.911 -3.259 4.827 1.00 98.25 117 LEU A O 1
ATOM 916 N N . ARG A 1 118 ? 5.060 -3.295 4.177 1.00 97.94 118 ARG A N 1
ATOM 917 C CA . ARG A 1 118 ? 5.393 -4.531 4.901 1.00 97.94 118 ARG A CA 1
ATOM 918 C C . ARG A 1 118 ? 5.229 -4.372 6.422 1.00 97.94 118 ARG A C 1
ATOM 920 O O . ARG A 1 118 ? 4.508 -5.189 6.991 1.00 97.94 118 ARG A O 1
ATOM 927 N N . PRO A 1 119 ? 5.789 -3.332 7.076 1.00 98.25 119 PRO A N 1
ATOM 928 C CA . PRO A 1 119 ? 5.529 -3.086 8.493 1.00 98.25 119 PRO A CA 1
ATOM 929 C C . PRO A 1 119 ? 4.037 -2.966 8.834 1.00 98.25 119 PRO A C 1
ATOM 931 O O . PRO A 1 119 ? 3.590 -3.567 9.806 1.00 98.25 119 PRO A O 1
ATOM 934 N N . LEU A 1 120 ? 3.238 -2.275 8.007 1.00 98.69 120 LEU A N 1
ATOM 935 C CA . LEU A 1 120 ? 1.785 -2.195 8.204 1.00 98.69 120 LEU A CA 1
ATOM 936 C C . LEU A 1 120 ? 1.120 -3.579 8.192 1.00 98.69 120 LEU A C 1
ATOM 938 O O . LEU A 1 120 ? 0.324 -3.880 9.080 1.00 98.69 120 LEU A O 1
ATOM 942 N N . LEU A 1 121 ? 1.435 -4.428 7.208 1.00 98.69 121 LEU A N 1
ATOM 943 C CA . LEU A 1 121 ? 0.845 -5.769 7.135 1.00 98.69 121 LEU A CA 1
ATOM 944 C C . LEU A 1 121 ? 1.242 -6.640 8.333 1.00 98.69 121 LEU A C 1
ATOM 946 O O . LEU A 1 121 ? 0.390 -7.354 8.857 1.00 98.69 121 LEU A O 1
ATOM 950 N N . ARG A 1 122 ? 2.488 -6.532 8.809 1.00 98.31 122 ARG A N 1
ATOM 951 C CA . ARG A 1 122 ? 2.944 -7.254 10.005 1.00 98.31 122 ARG A CA 1
ATOM 952 C C . ARG A 1 122 ? 2.264 -6.764 11.278 1.00 98.31 122 ARG A C 1
ATOM 954 O O . ARG A 1 122 ? 1.841 -7.582 12.088 1.00 98.31 122 ARG A O 1
ATOM 961 N N . VAL A 1 123 ? 2.067 -5.454 11.437 1.00 98.62 123 VAL A N 1
ATOM 962 C CA . VAL A 1 123 ? 1.275 -4.912 12.553 1.00 98.62 123 VAL A CA 1
ATOM 963 C C . VAL A 1 123 ? -0.155 -5.442 12.497 1.00 98.62 123 VAL A C 1
ATOM 965 O O . VAL A 1 123 ? -0.664 -5.923 13.507 1.00 98.62 123 VAL A O 1
ATOM 968 N N . LEU A 1 124 ? -0.802 -5.436 11.329 1.00 98.44 124 LEU A N 1
ATOM 969 C CA . LEU A 1 124 ? -2.153 -5.987 11.182 1.00 98.44 124 LEU A CA 1
ATOM 970 C C . LEU A 1 124 ? -2.218 -7.477 11.558 1.00 98.44 124 LEU A C 1
ATOM 972 O O . LEU A 1 124 ? -3.189 -7.877 12.195 1.00 98.44 124 LEU A O 1
ATOM 976 N N . ALA A 1 125 ? -1.176 -8.254 11.250 1.00 97.81 125 ALA A N 1
ATOM 977 C CA . ALA A 1 125 ? -1.041 -9.660 11.641 1.00 97.81 125 ALA A CA 1
ATOM 978 C C . ALA A 1 125 ? -0.666 -9.881 13.124 1.00 97.81 125 ALA A C 1
ATOM 980 O O . ALA A 1 125 ? -0.756 -11.001 13.613 1.00 97.81 125 ALA A O 1
ATOM 981 N N . GLY A 1 126 ? -0.277 -8.831 13.858 1.00 97.12 126 GLY A N 1
ATOM 982 C CA . GLY A 1 126 ? 0.204 -8.949 15.242 1.00 97.12 126 GLY A CA 1
ATOM 983 C C . GLY A 1 126 ? 1.655 -9.432 15.353 1.00 97.12 126 GLY A C 1
ATOM 984 O O . GLY A 1 126 ? 2.063 -9.922 16.398 1.00 97.12 126 GLY A O 1
ATOM 985 N N . GLU A 1 127 ? 2.433 -9.293 14.279 1.00 97.06 127 GLU A N 1
ATOM 986 C CA . GLU A 1 127 ? 3.796 -9.823 14.132 1.00 97.06 127 GLU A CA 1
ATOM 987 C C . GLU A 1 127 ? 4.889 -8.744 14.206 1.00 97.06 127 GLU A C 1
ATOM 989 O O . GLU A 1 127 ? 6.071 -9.049 14.031 1.00 97.06 127 GLU A O 1
ATOM 994 N N . ALA A 1 128 ? 4.507 -7.479 14.385 1.00 96.19 128 ALA A N 1
ATOM 995 C CA . ALA A 1 128 ? 5.416 -6.345 14.520 1.00 96.19 128 ALA A CA 1
ATOM 996 C C . ALA A 1 128 ? 4.920 -5.378 15.599 1.00 96.19 128 ALA A C 1
ATOM 998 O O . ALA A 1 128 ? 3.714 -5.247 15.829 1.00 96.19 128 ALA A O 1
ATOM 999 N N . ASP A 1 129 ? 5.867 -4.692 16.231 1.00 92.62 129 ASP A N 1
ATOM 1000 C CA . ASP A 1 129 ? 5.645 -3.780 17.347 1.00 92.62 129 ASP A CA 1
ATOM 1001 C C . ASP A 1 129 ? 6.180 -2.364 17.054 1.00 92.62 129 ASP A C 1
ATOM 1003 O O . ASP A 1 129 ? 6.595 -2.028 15.940 1.00 92.62 129 ASP A O 1
ATOM 1007 N N . ARG A 1 130 ? 6.168 -1.509 18.084 1.00 95.06 130 ARG A N 1
ATOM 1008 C CA . ARG A 1 130 ? 6.665 -0.129 18.007 1.00 95.06 130 ARG A CA 1
ATOM 1009 C C . ARG A 1 130 ? 8.159 -0.042 17.678 1.00 95.06 130 ARG A C 1
ATOM 1011 O O . ARG A 1 130 ? 8.568 0.942 17.063 1.00 95.06 130 ARG A O 1
ATOM 1018 N N . ALA A 1 131 ? 8.969 -1.017 18.095 1.00 95.56 131 ALA A N 1
ATOM 1019 C CA . ALA A 1 131 ? 10.406 -0.998 17.844 1.00 95.56 131 ALA A CA 1
ATOM 1020 C C . ALA A 1 131 ? 10.684 -1.218 16.353 1.00 95.56 131 ALA A C 1
ATOM 1022 O O . ALA A 1 131 ? 11.394 -0.419 15.741 1.00 95.56 131 ALA A O 1
ATOM 1023 N N . GLU A 1 132 ? 10.024 -2.202 15.736 1.00 94.25 132 GLU A N 1
ATOM 1024 C CA . GLU A 1 132 ? 10.145 -2.445 14.294 1.00 94.25 132 GLU A CA 1
ATOM 1025 C C . GLU A 1 132 ? 9.674 -1.233 13.461 1.00 94.25 132 GLU A C 1
ATOM 1027 O O . GLU A 1 132 ? 10.320 -0.847 12.480 1.00 94.25 132 GLU A O 1
ATOM 1032 N N . LEU A 1 133 ? 8.582 -0.566 13.865 1.00 96.00 133 LEU A N 1
ATOM 1033 C CA . LEU A 1 133 ? 8.133 0.664 13.197 1.00 96.00 133 LEU A CA 1
ATOM 1034 C C . LEU A 1 133 ? 9.127 1.821 13.359 1.00 96.00 133 LEU A C 1
ATOM 1036 O O . LEU A 1 133 ? 9.343 2.581 12.408 1.00 96.00 133 LEU A O 1
ATOM 1040 N N . ALA A 1 134 ? 9.743 1.964 14.534 1.00 96.00 134 ALA A N 1
ATOM 1041 C CA . ALA A 1 134 ? 10.754 2.985 14.781 1.00 96.00 134 ALA A CA 1
ATOM 1042 C C . ALA A 1 134 ? 11.998 2.773 13.904 1.00 96.00 134 ALA A C 1
ATOM 1044 O O . ALA A 1 134 ? 12.497 3.735 13.316 1.00 96.00 134 ALA A O 1
ATOM 1045 N N . GLU A 1 135 ? 12.447 1.527 13.738 1.00 95.56 135 GLU A N 1
ATOM 1046 C CA . GLU A 1 135 ? 13.542 1.175 12.826 1.00 95.56 135 GLU A CA 1
ATOM 1047 C C . GLU A 1 135 ? 13.203 1.523 11.371 1.00 95.56 135 GLU A C 1
ATOM 1049 O O . GLU A 1 135 ? 13.984 2.190 10.683 1.00 95.56 135 GLU A O 1
ATOM 1054 N N . ALA A 1 136 ? 12.007 1.146 10.906 1.00 95.50 136 ALA A N 1
ATOM 1055 C CA . ALA A 1 136 ? 11.553 1.472 9.556 1.00 95.50 136 ALA A CA 1
ATOM 1056 C C . ALA A 1 136 ? 11.480 2.991 9.322 1.00 95.50 136 ALA A C 1
ATOM 1058 O O . ALA A 1 136 ? 11.834 3.469 8.242 1.00 95.50 136 ALA A O 1
ATOM 1059 N N . ARG A 1 137 ? 11.056 3.753 10.338 1.00 95.12 137 ARG A N 1
ATOM 1060 C CA . ARG A 1 137 ? 10.949 5.218 10.305 1.00 95.12 137 ARG A CA 1
ATOM 1061 C C . ARG A 1 137 ? 12.309 5.916 10.314 1.00 95.12 137 ARG A C 1
ATOM 1063 O O . ARG A 1 137 ? 12.443 6.957 9.674 1.00 95.12 137 ARG A O 1
ATOM 1070 N N . ALA A 1 138 ? 13.285 5.371 11.036 1.00 95.62 138 ALA A N 1
ATOM 1071 C CA . ALA A 1 138 ? 14.638 5.917 11.117 1.00 95.62 138 ALA A CA 1
ATOM 1072 C C . ALA A 1 138 ? 15.440 5.702 9.821 1.00 95.62 138 ALA A C 1
ATOM 1074 O O . ALA A 1 138 ? 16.370 6.456 9.533 1.00 95.62 138 ALA A O 1
ATOM 1075 N N . ALA A 1 139 ? 15.076 4.700 9.017 1.00 93.62 139 ALA A N 1
ATOM 1076 C CA . ALA A 1 139 ? 15.721 4.444 7.739 1.00 93.62 139 ALA A CA 1
ATOM 1077 C C . ALA A 1 139 ? 15.429 5.555 6.702 1.00 93.62 139 ALA A C 1
ATOM 1079 O O . ALA A 1 139 ? 14.306 6.067 6.647 1.00 93.62 139 ALA A O 1
ATOM 1080 N N . PRO A 1 140 ? 16.370 5.868 5.784 1.00 92.81 140 PRO A N 1
ATOM 1081 C CA . PRO A 1 140 ? 16.159 6.881 4.743 1.00 92.81 140 PRO A CA 1
ATOM 1082 C C . PRO A 1 140 ? 14.892 6.657 3.903 1.00 92.81 140 PRO A C 1
ATOM 1084 O O . PRO A 1 140 ? 14.192 7.608 3.555 1.00 92.81 140 PRO A O 1
ATOM 1087 N N . GLY A 1 141 ? 14.550 5.395 3.623 1.00 93.25 141 GLY A N 1
ATOM 1088 C CA . GLY A 1 141 ? 13.328 5.040 2.903 1.00 93.25 141 GLY A CA 1
ATOM 1089 C C . GLY A 1 141 ? 12.041 5.383 3.659 1.00 93.25 141 GLY A C 1
ATOM 1090 O O . GLY A 1 141 ? 11.048 5.735 3.022 1.00 93.25 141 GLY A O 1
ATOM 1091 N N . GLY A 1 142 ? 12.050 5.335 4.994 1.00 94.50 142 GLY A N 1
ATOM 1092 C CA . GLY A 1 142 ? 10.896 5.647 5.844 1.00 94.50 142 GLY A CA 1
ATOM 1093 C C . GLY A 1 142 ? 10.508 7.127 5.840 1.00 94.50 142 GLY A C 1
ATOM 1094 O O . GLY A 1 142 ? 9.351 7.466 6.092 1.00 94.50 142 GLY A O 1
ATOM 1095 N N . ALA A 1 143 ? 11.440 8.019 5.490 1.00 93.44 143 ALA A N 1
ATOM 1096 C CA . ALA A 1 143 ? 11.183 9.455 5.387 1.00 93.44 143 ALA A CA 1
ATOM 1097 C C . ALA A 1 143 ? 10.361 9.841 4.140 1.00 93.44 143 ALA A C 1
ATOM 1099 O O . ALA A 1 143 ? 9.754 10.915 4.113 1.00 93.44 143 ALA A O 1
ATOM 1100 N N . LEU A 1 144 ? 10.312 8.980 3.116 1.00 95.38 144 LEU A N 1
ATOM 1101 C CA . LEU A 1 144 ? 9.567 9.248 1.886 1.00 95.38 144 LEU A CA 1
ATOM 1102 C C . LEU A 1 144 ? 8.060 9.283 2.153 1.00 95.38 144 LEU A C 1
ATOM 1104 O O . LEU A 1 144 ? 7.515 8.379 2.786 1.00 95.38 144 LEU A O 1
ATOM 1108 N N . ALA A 1 145 ? 7.368 10.280 1.590 1.00 95.31 145 ALA A N 1
ATOM 1109 C CA . ALA A 1 145 ? 5.922 10.451 1.757 1.00 95.31 145 ALA A CA 1
ATOM 1110 C C . ALA A 1 145 ? 5.130 9.174 1.420 1.00 95.31 145 ALA A C 1
ATOM 1112 O O . ALA A 1 145 ? 4.206 8.820 2.151 1.00 95.31 145 ALA A O 1
ATOM 1113 N N . TRP A 1 146 ? 5.554 8.452 0.374 1.00 97.06 146 TRP A N 1
ATOM 1114 C CA . TRP A 1 146 ? 4.973 7.170 -0.024 1.00 97.06 146 TRP A CA 1
ATOM 1115 C C . TRP A 1 146 ? 4.995 6.124 1.096 1.00 97.06 146 TRP A C 1
ATOM 1117 O O . TRP A 1 146 ? 3.975 5.492 1.341 1.00 97.06 146 TRP A O 1
ATOM 1127 N N . ASN A 1 147 ? 6.131 5.938 1.772 1.00 97.69 147 ASN A N 1
ATOM 1128 C CA . ASN A 1 147 ? 6.279 4.919 2.814 1.00 97.69 147 ASN A CA 1
ATOM 1129 C C . ASN A 1 147 ? 5.659 5.377 4.134 1.00 97.69 147 ASN A C 1
ATOM 1131 O O . ASN A 1 147 ? 4.976 4.608 4.810 1.00 97.69 147 ASN A O 1
ATOM 1135 N N . ARG A 1 148 ? 5.842 6.657 4.467 1.00 96.81 148 ARG A N 1
ATOM 1136 C CA . ARG A 1 148 ? 5.408 7.235 5.737 1.00 96.81 148 ARG A CA 1
ATOM 1137 C C . ARG A 1 148 ? 3.899 7.154 5.957 1.00 96.81 148 ARG A C 1
ATOM 1139 O O . ARG A 1 148 ? 3.496 6.982 7.101 1.00 96.81 148 ARG A O 1
ATOM 1146 N N . GLN A 1 149 ? 3.084 7.215 4.900 1.00 97.75 149 GLN A N 1
ATOM 1147 C CA . GLN A 1 149 ? 1.630 7.053 5.032 1.00 97.75 149 GLN A CA 1
ATOM 1148 C C . GLN A 1 149 ? 1.263 5.672 5.612 1.00 97.75 149 GLN A C 1
ATOM 1150 O O . GLN A 1 149 ? 0.382 5.567 6.455 1.00 97.75 149 GLN A O 1
ATOM 1155 N N . PHE A 1 150 ? 1.975 4.609 5.220 1.00 98.56 150 PHE A N 1
ATOM 1156 C CA . PHE A 1 150 ? 1.720 3.261 5.729 1.00 98.56 150 PHE A CA 1
ATOM 1157 C C . PHE A 1 150 ? 2.223 3.095 7.165 1.00 98.56 150 PHE A C 1
ATOM 1159 O O . PHE A 1 150 ? 1.580 2.414 7.955 1.00 98.56 150 PHE A O 1
ATOM 1166 N N . LEU A 1 151 ? 3.332 3.754 7.524 1.00 98.19 151 LEU A N 1
ATOM 1167 C CA . LEU A 1 151 ? 3.809 3.786 8.910 1.00 98.19 151 LEU A CA 1
ATOM 1168 C C . LEU A 1 151 ? 2.833 4.529 9.835 1.00 98.19 151 LEU A C 1
ATOM 1170 O O . LEU A 1 151 ? 2.616 4.094 10.956 1.00 98.19 151 LEU A O 1
ATOM 1174 N N . GLU A 1 152 ? 2.215 5.621 9.372 1.00 97.94 152 GLU A N 1
ATOM 1175 C CA . GLU A 1 152 ? 1.175 6.339 10.130 1.00 97.94 152 GLU A CA 1
ATOM 1176 C C . GLU A 1 152 ? -0.065 5.463 10.369 1.00 97.94 152 GLU A C 1
ATOM 1178 O O . GLU A 1 152 ? -0.606 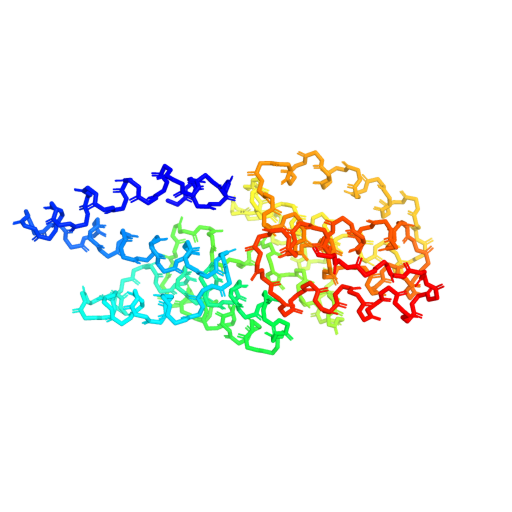5.463 11.473 1.00 97.94 152 GLU A O 1
ATOM 1183 N N . LEU A 1 153 ? -0.469 4.663 9.377 1.00 98.81 153 LEU A N 1
ATOM 1184 C CA . LEU A 1 153 ? -1.527 3.661 9.544 1.00 98.81 153 LEU A CA 1
ATOM 1185 C C . LEU A 1 153 ? -1.143 2.572 10.556 1.00 98.81 153 LEU A C 1
ATOM 1187 O O . LEU A 1 153 ? -1.968 2.184 11.378 1.00 98.81 153 LEU A O 1
ATOM 1191 N N . ALA A 1 154 ? 0.099 2.086 10.506 1.00 98.69 154 ALA A N 1
ATOM 1192 C CA . ALA A 1 154 ? 0.583 1.050 11.414 1.00 98.69 154 ALA A CA 1
ATOM 1193 C C . ALA A 1 154 ? 0.609 1.547 12.871 1.00 98.69 154 ALA A C 1
ATOM 1195 O O . ALA A 1 154 ? 0.096 0.872 13.761 1.00 98.69 154 ALA A O 1
ATOM 1196 N N . ASP A 1 155 ? 1.114 2.762 13.099 1.00 98.31 155 ASP A N 1
ATOM 1197 C CA . ASP A 1 155 ? 1.101 3.400 14.419 1.00 98.31 155 ASP A CA 1
ATOM 1198 C C . ASP A 1 155 ? -0.335 3.631 14.928 1.00 98.31 155 ASP A C 1
ATOM 1200 O O . ASP A 1 155 ? -0.607 3.436 16.112 1.00 98.31 155 ASP A O 1
ATOM 1204 N N . ALA A 1 156 ? -1.278 3.999 14.049 1.00 98.69 156 ALA A N 1
ATOM 1205 C CA . ALA A 1 156 ? -2.681 4.180 14.429 1.00 98.69 156 ALA A CA 1
ATOM 1206 C C . ALA A 1 156 ? -3.318 2.870 14.915 1.00 98.69 156 ALA A C 1
ATOM 1208 O O . ALA A 1 156 ? -4.024 2.870 15.922 1.00 98.69 156 ALA A O 1
ATOM 1209 N N . VAL A 1 157 ? -3.014 1.751 14.248 1.00 98.75 157 VAL A N 1
ATOM 1210 C CA . VAL A 1 157 ? -3.460 0.416 14.676 1.00 98.75 157 VAL A CA 1
ATOM 1211 C C . VAL A 1 157 ? -2.888 0.053 16.047 1.00 98.75 157 VAL A C 1
ATOM 1213 O O . VAL A 1 157 ? -3.631 -0.436 16.895 1.00 98.75 157 VAL A O 1
ATOM 1216 N N . LEU A 1 158 ? -1.600 0.311 16.297 1.00 98.50 158 LEU A N 1
ATOM 1217 C CA . LEU A 1 158 ? -0.996 0.037 17.606 1.00 98.50 158 LEU A CA 1
ATOM 1218 C C . LEU A 1 158 ? -1.631 0.881 18.718 1.00 98.50 158 LEU A C 1
ATOM 1220 O O . LEU A 1 158 ? -2.031 0.327 19.737 1.00 98.50 158 LEU A O 1
ATOM 1224 N N . LEU A 1 159 ? -1.803 2.190 18.506 1.00 98.44 159 LEU A N 1
ATOM 1225 C CA . LEU A 1 159 ? -2.457 3.065 19.488 1.00 98.44 159 LEU A CA 1
ATOM 1226 C C . LEU A 1 159 ? -3.895 2.633 19.783 1.00 98.44 159 LEU A C 1
ATOM 1228 O O . LEU A 1 159 ? -4.308 2.634 20.938 1.00 98.44 159 LEU A O 1
ATOM 1232 N N . GLY A 1 160 ? -4.639 2.220 18.756 1.00 98.00 160 GLY A N 1
ATOM 1233 C CA . GLY A 1 160 ? -5.980 1.674 18.922 1.00 98.00 160 GLY A CA 1
ATOM 1234 C C . GLY A 1 160 ? -6.015 0.456 19.844 1.00 98.00 160 GLY A C 1
ATOM 1235 O O . GLY A 1 160 ? -6.774 0.440 20.810 1.00 98.00 160 GLY A O 1
ATOM 1236 N N . ARG A 1 161 ? -5.140 -0.526 19.600 1.00 97.50 161 ARG A N 1
ATOM 1237 C CA . ARG A 1 161 ? -5.021 -1.745 20.426 1.00 97.50 161 ARG A CA 1
ATOM 1238 C C . ARG A 1 161 ? -4.603 -1.466 21.863 1.00 97.50 161 ARG A C 1
ATOM 1240 O O . ARG A 1 161 ? -4.987 -2.190 22.775 1.00 97.50 161 ARG A O 1
ATOM 1247 N N . GLU A 1 162 ? -3.806 -0.427 22.063 1.00 97.19 162 GLU A N 1
ATOM 1248 C CA . GLU A 1 162 ? -3.357 0.013 23.383 1.00 97.19 162 GLU A CA 1
ATOM 1249 C C . GLU A 1 162 ? -4.406 0.860 24.127 1.00 97.19 162 GLU A C 1
ATOM 1251 O O . GLU A 1 162 ? -4.175 1.258 25.268 1.00 97.19 162 GLU A O 1
ATOM 1256 N N . GLY A 1 163 ? -5.563 1.130 23.513 1.00 97.69 163 GLY A N 1
ATOM 1257 C CA . GLY A 1 163 ? -6.638 1.907 24.126 1.00 97.69 163 GLY A CA 1
ATOM 1258 C C . GLY A 1 163 ? -6.450 3.425 24.045 1.00 97.69 163 GLY A C 1
ATOM 1259 O O . GLY A 1 163 ? -7.059 4.144 24.836 1.00 97.69 163 GLY A O 1
ATOM 1260 N N . ASP A 1 164 ? -5.655 3.933 23.093 1.00 98.25 164 ASP A N 1
ATOM 1261 C CA . ASP A 1 164 ? -5.539 5.365 22.766 1.00 98.25 164 ASP A CA 1
ATOM 1262 C C . ASP A 1 164 ? -6.241 5.709 21.430 1.00 98.25 164 ASP A C 1
ATOM 1264 O O . ASP A 1 164 ? -5.589 6.001 20.415 1.00 98.25 164 ASP A O 1
ATOM 1268 N N . PRO A 1 165 ? -7.590 5.727 21.394 1.00 97.75 165 PRO A N 1
ATOM 1269 C CA . PRO A 1 165 ? -8.343 6.056 20.184 1.00 97.75 165 PRO A CA 1
ATOM 1270 C C . PRO A 1 165 ? -8.106 7.501 19.722 1.00 97.75 165 PRO A C 1
ATOM 1272 O O . PRO A 1 165 ? -8.163 7.793 18.526 1.00 97.75 165 PRO A O 1
ATOM 1275 N N . ALA A 1 166 ? -7.806 8.418 20.649 1.00 97.62 166 ALA A N 1
ATOM 1276 C CA . ALA A 1 166 ? -7.522 9.812 20.325 1.00 97.62 166 ALA A CA 1
ATOM 1277 C C . ALA A 1 166 ? -6.172 9.953 19.605 1.00 97.62 166 ALA A C 1
ATOM 1279 O O . ALA A 1 166 ? -6.051 10.729 18.654 1.00 97.62 166 ALA A O 1
ATOM 1280 N N . GLY A 1 167 ? -5.156 9.207 20.040 1.00 98.25 167 GLY A N 1
ATOM 1281 C CA . GLY A 1 167 ? -3.871 9.101 19.357 1.00 98.25 167 GLY A CA 1
ATOM 1282 C C . GLY A 1 167 ? -3.994 8.501 17.969 1.00 98.25 167 GLY A C 1
ATOM 1283 O O . GLY A 1 167 ? -3.496 9.097 17.009 1.00 98.25 167 GLY A O 1
ATOM 1284 N N . ALA A 1 168 ? -4.734 7.400 17.844 1.00 98.50 168 ALA A N 1
ATOM 1285 C CA . ALA A 1 168 ? -5.015 6.792 16.550 1.00 98.50 168 ALA A CA 1
ATOM 1286 C C . ALA A 1 168 ? -5.714 7.783 15.596 1.00 98.50 168 ALA A C 1
ATOM 1288 O O . ALA A 1 168 ? -5.294 7.949 14.449 1.00 98.50 168 ALA A O 1
ATOM 1289 N N . ALA A 1 169 ? -6.705 8.543 16.079 1.00 97.19 169 ALA A N 1
ATOM 1290 C CA . ALA A 1 169 ? -7.396 9.561 15.284 1.00 97.19 169 ALA A CA 1
ATOM 1291 C C . ALA A 1 169 ? -6.471 10.699 14.800 1.00 97.19 169 ALA A C 1
ATOM 1293 O O . ALA A 1 169 ? -6.576 11.133 13.651 1.00 97.19 169 ALA A O 1
ATOM 1294 N N . ARG A 1 170 ? -5.519 11.161 15.629 1.00 97.81 170 ARG A N 1
ATOM 1295 C CA . ARG A 1 170 ? -4.521 12.173 15.216 1.00 97.81 170 ARG A CA 1
ATOM 1296 C C . ARG A 1 170 ? -3.618 11.670 14.087 1.00 97.81 170 ARG A C 1
ATOM 1298 O O . ARG A 1 170 ? -3.280 12.433 13.176 1.00 97.81 170 ARG A O 1
ATOM 1305 N N . LEU A 1 171 ? -3.239 10.394 14.128 1.00 98.19 171 LEU A N 1
ATOM 1306 C CA . LEU A 1 171 ? -2.464 9.777 13.054 1.00 98.19 171 LEU A CA 1
ATOM 1307 C C . LEU A 1 171 ? -3.285 9.633 11.776 1.00 98.19 171 LEU A C 1
ATOM 1309 O O . LEU A 1 171 ? -2.761 9.930 10.707 1.00 98.19 171 LEU A O 1
ATOM 1313 N N . MET A 1 172 ? -4.572 9.292 11.874 1.00 98.38 172 MET A N 1
ATOM 1314 C CA . MET A 1 172 ? -5.459 9.251 10.706 1.00 98.38 172 MET A CA 1
ATOM 1315 C C . MET A 1 172 ? -5.615 10.618 10.037 1.00 98.38 172 MET A C 1
ATOM 1317 O O . MET A 1 172 ? -5.583 10.697 8.811 1.00 98.38 172 MET A O 1
ATOM 1321 N N . ALA A 1 173 ? -5.707 11.704 10.810 1.00 96.94 173 ALA A N 1
ATOM 1322 C CA . ALA A 1 173 ? -5.717 13.058 10.253 1.00 96.94 173 ALA A CA 1
ATOM 1323 C C . ALA A 1 173 ? -4.404 13.394 9.516 1.00 96.94 173 ALA A C 1
ATOM 1325 O O . ALA A 1 173 ? -4.420 14.008 8.451 1.00 96.94 173 ALA A O 1
ATOM 1326 N N . SER A 1 174 ? -3.262 12.950 10.051 1.00 95.75 174 SER A N 1
ATOM 1327 C CA . SER A 1 174 ? -1.955 13.127 9.396 1.00 95.75 174 SER A CA 1
ATOM 1328 C C . SER A 1 174 ? -1.835 12.294 8.115 1.00 95.75 174 SER A C 1
ATOM 1330 O O . SER A 1 174 ? -1.368 12.794 7.088 1.00 95.75 174 SER A O 1
ATOM 1332 N N . PHE A 1 175 ? -2.308 11.046 8.167 1.00 98.12 175 PHE A N 1
ATOM 1333 C CA . PHE A 1 175 ? -2.382 10.140 7.029 1.00 98.12 175 PHE A CA 1
ATOM 1334 C C . PHE A 1 175 ? -3.234 10.730 5.906 1.00 98.12 175 PHE A C 1
ATOM 1336 O O . PHE A 1 175 ? -2.829 10.668 4.747 1.00 98.12 175 PHE A O 1
ATOM 1343 N N . ASP A 1 176 ? -4.384 11.326 6.231 1.00 96.44 176 ASP A N 1
ATOM 1344 C CA . ASP A 1 176 ? -5.293 11.921 5.250 1.00 96.44 176 ASP A CA 1
ATOM 1345 C C . ASP A 1 176 ? -4.564 12.947 4.368 1.00 96.44 176 ASP A C 1
ATOM 1347 O O . ASP A 1 176 ? -4.519 12.814 3.142 1.00 96.44 176 ASP A O 1
ATOM 1351 N N . VAL A 1 177 ? -3.866 13.892 5.000 1.00 96.12 177 VAL A N 1
ATOM 1352 C CA . VAL A 1 177 ? -3.085 14.920 4.300 1.00 96.12 177 VAL A CA 1
ATOM 1353 C C . VAL A 1 177 ? -1.937 14.300 3.499 1.00 96.12 177 VAL A C 1
ATOM 1355 O O . VAL A 1 177 ? -1.721 14.651 2.339 1.00 96.12 177 VAL A O 1
ATOM 1358 N N . ARG A 1 178 ? -1.182 13.368 4.095 1.00 95.88 178 ARG A N 1
ATOM 1359 C CA . ARG A 1 178 ? 0.026 12.807 3.467 1.00 95.88 178 ARG A CA 1
ATOM 1360 C C . ARG A 1 178 ? -0.275 11.899 2.281 1.00 95.88 178 ARG A C 1
ATOM 1362 O O . ARG A 1 178 ? 0.505 11.859 1.331 1.00 95.88 178 ARG A O 1
ATOM 1369 N N . SER A 1 179 ? -1.365 11.148 2.360 1.00 98.19 179 SER A N 1
ATOM 1370 C CA . SER A 1 179 ? -1.762 10.160 1.359 1.00 98.19 179 SER A CA 1
ATOM 1371 C C . SER A 1 179 ? -2.509 10.775 0.173 1.00 98.19 179 SER A C 1
ATOM 1373 O O . SER A 1 179 ? -2.661 10.110 -0.848 1.00 98.19 179 SER A O 1
ATOM 1375 N N . ALA A 1 180 ? -2.929 12.045 0.262 1.00 97.50 180 ALA A N 1
ATOM 1376 C CA . ALA A 1 180 ? -3.673 12.737 -0.792 1.00 97.50 180 ALA A CA 1
ATOM 1377 C C . ALA A 1 180 ? -3.037 12.641 -2.201 1.00 97.50 180 ALA A C 1
ATOM 1379 O O . ALA A 1 180 ? -3.777 12.406 -3.156 1.00 97.50 180 ALA A O 1
ATOM 1380 N N . PRO A 1 181 ? -1.699 12.724 -2.380 1.00 98.19 181 PRO A N 1
ATOM 1381 C CA . PRO A 1 181 ? -1.074 12.549 -3.693 1.00 98.19 181 PRO A CA 1
ATOM 1382 C C . PRO A 1 181 ? -1.114 11.118 -4.246 1.00 98.19 181 PRO A C 1
ATOM 1384 O O . PRO A 1 181 ? -0.712 10.922 -5.388 1.00 98.19 181 PRO A O 1
ATOM 1387 N N . PHE A 1 182 ? -1.517 10.119 -3.453 1.00 98.56 182 PHE A N 1
ATOM 1388 C CA . PHE A 1 182 ? -1.414 8.689 -3.765 1.00 98.56 182 PHE A CA 1
ATOM 1389 C C . PHE A 1 182 ? -2.771 7.981 -3.603 1.00 98.56 182 PHE A C 1
ATOM 1391 O O . PHE A 1 182 ? -2.926 7.139 -2.717 1.00 98.56 182 PHE A O 1
ATOM 1398 N N . PRO A 1 183 ? -3.778 8.280 -4.438 1.00 98.38 183 PRO A N 1
ATOM 1399 C CA . PRO A 1 183 ? -5.162 7.880 -4.177 1.00 98.38 183 PRO A CA 1
ATOM 1400 C C . PRO A 1 183 ? -5.356 6.358 -4.080 1.00 98.38 183 PRO A C 1
ATOM 14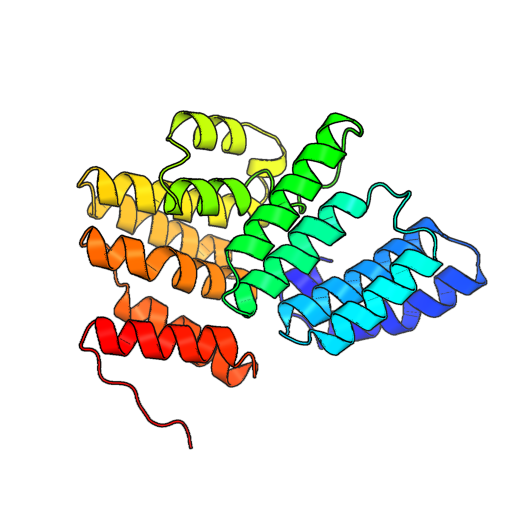02 O O . PRO A 1 183 ? -6.027 5.891 -3.162 1.00 98.38 183 PRO A O 1
ATOM 1405 N N . VAL A 1 184 ? -4.702 5.557 -4.934 1.00 98.62 184 VAL A N 1
ATOM 1406 C CA . VAL A 1 184 ? -4.791 4.083 -4.843 1.00 98.62 184 VAL A CA 1
ATOM 1407 C C . VAL A 1 184 ? -4.263 3.587 -3.493 1.00 98.62 184 VAL A C 1
ATOM 1409 O O . VAL A 1 184 ? -4.915 2.787 -2.825 1.00 98.62 184 VAL A O 1
ATOM 1412 N N . ALA A 1 185 ? -3.099 4.084 -3.066 1.00 98.62 185 ALA A N 1
ATOM 1413 C CA . ALA A 1 185 ? -2.485 3.707 -1.796 1.00 98.62 185 ALA A CA 1
ATOM 1414 C C . ALA A 1 185 ? -3.291 4.188 -0.590 1.00 98.62 185 ALA A C 1
ATOM 1416 O O . ALA A 1 185 ? -3.448 3.437 0.370 1.00 98.62 185 ALA A O 1
ATOM 1417 N N . ARG A 1 186 ? -3.845 5.400 -0.670 1.00 98.81 186 ARG A N 1
ATOM 1418 C CA . ARG A 1 186 ? -4.726 5.982 0.339 1.00 98.81 186 ARG A CA 1
ATOM 1419 C C . ARG A 1 186 ? -5.935 5.086 0.592 1.00 98.81 186 ARG A C 1
ATOM 1421 O O . ARG A 1 186 ? -6.140 4.631 1.714 1.00 98.81 186 ARG A O 1
ATOM 1428 N N . HIS A 1 187 ? -6.717 4.800 -0.447 1.00 98.88 187 HIS A N 1
ATOM 1429 C CA . HIS A 1 187 ? -7.943 4.014 -0.307 1.00 98.88 187 HIS A CA 1
ATOM 1430 C C . HIS A 1 187 ? -7.660 2.550 0.039 1.00 98.88 187 HIS A C 1
ATOM 1432 O O . HIS A 1 187 ? -8.396 1.958 0.828 1.00 98.88 187 HIS A O 1
ATOM 1438 N N . LEU A 1 188 ? -6.558 1.982 -0.466 1.00 98.81 188 LEU A N 1
ATOM 1439 C CA . LEU A 1 188 ? -6.116 0.659 -0.037 1.00 98.81 188 LEU A CA 1
ATOM 1440 C C . LEU A 1 188 ? -5.757 0.658 1.454 1.00 98.81 188 LEU A C 1
ATOM 1442 O O . LEU A 1 188 ? -6.214 -0.206 2.193 1.00 98.81 188 LEU A O 1
ATOM 1446 N N . GLY A 1 189 ? -4.992 1.647 1.919 1.00 98.75 189 GLY A N 1
ATOM 1447 C CA . GLY A 1 189 ? -4.632 1.802 3.326 1.00 98.75 189 GLY A CA 1
ATOM 1448 C C . GLY A 1 189 ? -5.854 1.885 4.242 1.00 98.75 189 GLY A C 1
ATOM 1449 O O . GLY A 1 189 ? -5.933 1.144 5.220 1.00 98.75 189 GLY A O 1
ATOM 1450 N N . LEU A 1 190 ? -6.845 2.703 3.869 1.00 98.88 190 LEU A N 1
ATOM 1451 C CA . LEU A 1 190 ? -8.134 2.804 4.562 1.00 98.88 190 LEU A CA 1
ATOM 1452 C C . LEU A 1 190 ? -8.849 1.447 4.665 1.00 98.88 190 LEU A C 1
ATOM 1454 O O . LEU A 1 190 ? -9.285 1.060 5.749 1.00 98.88 190 LEU A O 1
ATOM 1458 N N . ARG A 1 191 ? -8.924 0.692 3.560 1.00 98.62 191 ARG A N 1
ATOM 1459 C CA . ARG A 1 191 ? -9.498 -0.663 3.545 1.00 98.62 191 ARG A CA 1
ATOM 1460 C C . ARG A 1 191 ? -8.743 -1.625 4.468 1.00 98.62 191 ARG A C 1
ATOM 1462 O O . ARG A 1 191 ? -9.383 -2.428 5.148 1.00 98.62 191 ARG A O 1
ATOM 1469 N N . LEU A 1 192 ? -7.410 -1.563 4.481 1.00 98.75 192 LEU A N 1
ATOM 1470 C CA . LEU A 1 192 ? -6.563 -2.467 5.264 1.00 98.75 192 LEU A CA 1
ATOM 1471 C C . LEU A 1 192 ? -6.747 -2.284 6.776 1.00 98.75 192 LEU A C 1
ATOM 1473 O O . LEU A 1 192 ? -6.770 -3.283 7.492 1.00 98.75 192 LEU A O 1
ATOM 1477 N N . VAL A 1 193 ? -6.886 -1.043 7.256 1.00 98.75 193 VAL A N 1
ATOM 1478 C CA . VAL A 1 193 ? -6.981 -0.753 8.701 1.00 98.75 193 VAL A CA 1
ATOM 1479 C C . VAL A 1 193 ? -8.403 -0.753 9.255 1.00 98.75 193 VAL A C 1
ATOM 1481 O O . VAL A 1 193 ? -8.570 -0.836 10.469 1.00 98.75 193 VAL A O 1
ATOM 1484 N N . ALA A 1 194 ? -9.429 -0.677 8.401 1.00 98.62 194 ALA A N 1
ATOM 1485 C CA . ALA A 1 194 ? -10.818 -0.534 8.841 1.00 98.62 194 ALA A CA 1
ATOM 1486 C C . ALA A 1 194 ? -11.288 -1.658 9.781 1.00 98.62 194 ALA A C 1
ATOM 1488 O O . ALA A 1 194 ? -12.019 -1.391 10.733 1.00 98.62 194 ALA A O 1
ATOM 1489 N N . ASP A 1 195 ? -10.857 -2.902 9.551 1.00 97.44 195 ASP A N 1
ATOM 1490 C CA . ASP A 1 195 ? -11.242 -4.028 10.407 1.00 97.44 195 ASP A CA 1
ATOM 1491 C C . ASP A 1 195 ? -10.614 -3.927 11.803 1.00 97.44 195 ASP A C 1
ATOM 1493 O O . ASP A 1 195 ? -11.312 -4.131 12.794 1.00 97.44 195 ASP A O 1
ATOM 1497 N N . ALA A 1 196 ? -9.335 -3.542 11.893 1.00 98.19 196 ALA A N 1
ATOM 1498 C CA . ALA A 1 196 ? -8.665 -3.306 13.173 1.00 98.19 196 ALA A CA 1
ATOM 1499 C C . ALA A 1 196 ? -9.321 -2.140 13.927 1.00 98.19 196 ALA A C 1
ATOM 1501 O O . ALA A 1 196 ? -9.693 -2.278 15.085 1.00 98.19 196 ALA A O 1
ATOM 1502 N N . ALA A 1 197 ? -9.579 -1.030 13.232 1.00 98.38 197 ALA A N 1
ATOM 1503 C CA . ALA A 1 197 ? -10.281 0.123 13.789 1.00 98.38 197 ALA A CA 1
ATOM 1504 C C . ALA A 1 197 ? -11.669 -0.210 14.340 1.00 98.38 197 ALA A C 1
ATOM 1506 O O . ALA A 1 197 ? -12.055 0.271 15.404 1.00 98.38 197 ALA A O 1
ATOM 1507 N N . ARG A 1 198 ? -12.406 -1.089 13.656 1.00 97.50 198 ARG A N 1
ATOM 1508 C CA . ARG A 1 198 ? -13.709 -1.568 14.120 1.00 97.50 198 ARG A CA 1
ATOM 1509 C C . ARG A 1 198 ? -13.598 -2.465 15.354 1.00 97.50 198 ARG A C 1
ATOM 1511 O O . ARG A 1 198 ? -14.437 -2.348 16.240 1.00 97.50 198 ARG A O 1
ATOM 1518 N N . VAL A 1 199 ? -12.628 -3.380 15.386 1.00 96.94 199 VAL A N 1
ATOM 1519 C CA . VAL A 1 199 ? -12.424 -4.304 16.518 1.00 96.94 199 VAL A CA 1
ATOM 1520 C C . VAL A 1 199 ? -11.984 -3.546 17.768 1.00 96.94 199 VAL A C 1
ATOM 1522 O O . VAL A 1 199 ? -12.537 -3.775 18.839 1.00 96.94 199 VAL A O 1
ATOM 1525 N N . ASP A 1 200 ? -11.052 -2.612 17.609 1.00 97.56 200 ASP A N 1
ATOM 1526 C CA . ASP A 1 200 ? -10.442 -1.867 18.711 1.00 97.56 200 ASP A CA 1
ATOM 1527 C C . ASP A 1 200 ? -11.211 -0.569 19.055 1.00 97.56 200 ASP A C 1
ATOM 1529 O O . ASP A 1 200 ? -10.857 0.142 19.990 1.00 97.56 200 ASP A O 1
ATOM 1533 N N . GLY A 1 201 ? -12.277 -0.243 18.312 1.00 96.44 201 GLY A N 1
ATOM 1534 C CA . GLY A 1 201 ? -13.210 0.839 18.641 1.00 96.44 201 GLY A CA 1
ATOM 1535 C C . GLY A 1 201 ? -12.665 2.260 18.458 1.00 96.44 201 GLY A C 1
ATOM 1536 O O . GLY A 1 201 ? -12.955 3.133 19.276 1.00 96.44 201 GLY A O 1
ATOM 1537 N N . TRP A 1 202 ? -11.894 2.520 17.399 1.00 97.88 202 TRP A N 1
ATOM 1538 C CA . TRP A 1 202 ? -11.317 3.842 17.123 1.00 97.88 202 TRP A CA 1
ATOM 1539 C C . TRP A 1 202 ? -11.571 4.326 15.691 1.00 97.88 202 TRP A C 1
ATOM 1541 O O . TRP A 1 202 ? -11.796 3.542 14.771 1.00 97.88 202 TRP A O 1
ATOM 1551 N N . GLY A 1 203 ? -11.495 5.645 15.492 1.00 97.00 203 GLY A N 1
ATOM 1552 C CA . GLY A 1 203 ? -11.652 6.273 14.179 1.00 97.00 203 GLY A CA 1
ATOM 1553 C C . GLY A 1 203 ? -13.043 6.093 13.562 1.00 97.00 203 GLY A C 1
ATOM 1554 O O . GLY A 1 203 ? -14.036 5.961 14.266 1.00 97.00 203 GLY A O 1
ATOM 1555 N N . GLU A 1 204 ? -13.103 6.108 12.227 1.00 97.38 204 GLU A N 1
ATOM 1556 C CA . GLU A 1 204 ? -14.355 6.125 11.453 1.00 97.38 204 GLU A CA 1
ATOM 1557 C C . GLU A 1 204 ? -14.378 5.016 10.379 1.00 97.38 204 GLU A C 1
ATOM 1559 O O . GLU A 1 204 ? -14.504 5.299 9.180 1.00 97.38 204 GLU A O 1
ATOM 1564 N N . PRO A 1 205 ? -14.250 3.727 10.759 1.00 97.88 205 PRO A N 1
ATOM 1565 C CA . PRO A 1 205 ? -14.056 2.626 9.811 1.00 97.88 205 PRO A CA 1
ATOM 1566 C C . PRO A 1 205 ? -15.176 2.507 8.769 1.00 97.88 205 PRO A C 1
ATOM 1568 O O . PRO A 1 205 ? -14.910 2.179 7.614 1.00 97.88 205 PRO A O 1
ATOM 1571 N N . VAL A 1 206 ? -16.424 2.834 9.121 1.00 98.19 206 VAL A N 1
ATOM 1572 C CA . VAL A 1 206 ? -17.551 2.832 8.168 1.00 98.19 206 VAL A CA 1
ATOM 1573 C C . VAL A 1 206 ? -17.387 3.913 7.094 1.00 98.19 206 VAL A C 1
ATOM 1575 O O . VAL A 1 206 ? -17.642 3.648 5.918 1.00 98.19 206 VAL A O 1
ATOM 1578 N N . ALA A 1 207 ? -16.948 5.120 7.463 1.00 97.88 207 ALA A N 1
ATOM 1579 C CA . ALA A 1 207 ? -16.716 6.200 6.504 1.00 97.88 207 ALA A CA 1
ATOM 1580 C C . ALA A 1 207 ? -15.542 5.869 5.569 1.00 97.88 207 ALA A C 1
ATOM 1582 O O . ALA A 1 207 ? -15.629 6.076 4.357 1.00 97.88 207 ALA A O 1
ATOM 1583 N N . TRP A 1 208 ? -14.476 5.282 6.115 1.00 98.50 208 TRP A N 1
ATOM 1584 C CA . TRP A 1 208 ? -13.310 4.847 5.348 1.00 98.50 208 TRP A CA 1
ATOM 1585 C C . TRP A 1 208 ? -13.657 3.761 4.335 1.00 98.50 208 TRP A C 1
ATOM 1587 O O . TRP A 1 208 ? -13.276 3.867 3.170 1.00 98.50 208 TRP A O 1
ATOM 1597 N N . LEU A 1 209 ? -14.425 2.751 4.755 1.00 98.69 209 LEU A N 1
ATOM 1598 C CA . LEU A 1 209 ? -14.882 1.678 3.877 1.00 98.69 209 LEU A CA 1
ATOM 1599 C C . LEU A 1 209 ? -15.788 2.202 2.762 1.00 98.69 209 LEU A C 1
ATOM 1601 O O . LEU A 1 209 ? -15.629 1.768 1.630 1.00 98.69 209 LEU A O 1
ATOM 1605 N N . ARG A 1 210 ? -16.694 3.150 3.044 1.00 98.25 210 ARG A N 1
ATOM 1606 C CA . ARG A 1 210 ? -17.520 3.797 2.005 1.00 98.25 210 ARG A CA 1
ATOM 1607 C C . ARG A 1 210 ? -1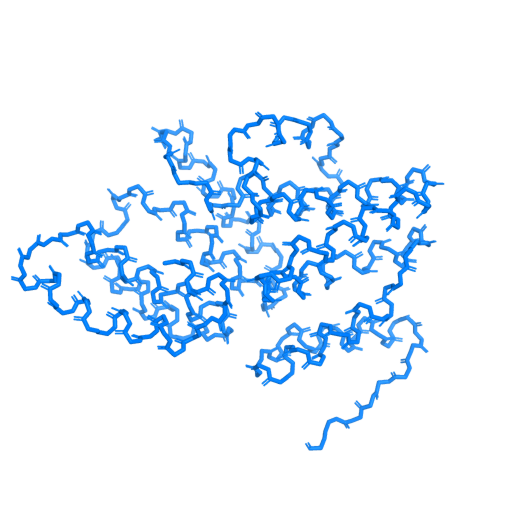6.664 4.537 0.981 1.00 98.25 210 ARG A C 1
ATOM 1609 O O . ARG A 1 210 ? -16.846 4.340 -0.212 1.00 98.25 210 ARG A O 1
ATOM 1616 N N . SER A 1 211 ? -15.705 5.334 1.447 1.00 98.19 211 SER A N 1
ATOM 1617 C CA . SER A 1 211 ? -14.818 6.095 0.564 1.00 98.19 211 SER A CA 1
ATOM 1618 C C . SER A 1 211 ? -13.922 5.189 -0.290 1.00 98.19 211 SER A C 1
ATOM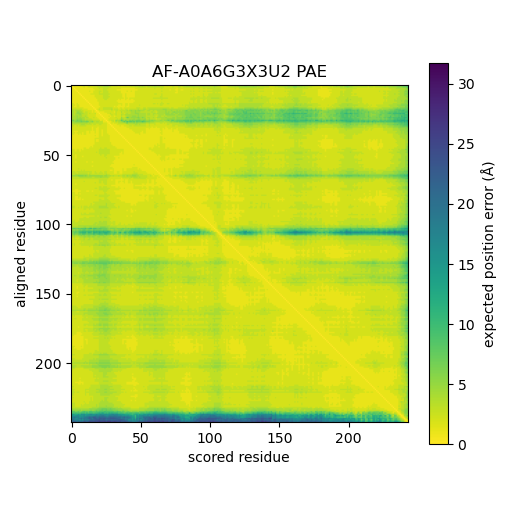 1620 O O . SER A 1 211 ? -13.740 5.439 -1.479 1.00 98.19 211 SER A O 1
ATOM 1622 N N . ALA A 1 212 ? -13.370 4.118 0.291 1.00 98.62 212 ALA A N 1
ATOM 1623 C CA . ALA A 1 212 ? -12.589 3.134 -0.456 1.00 98.62 212 ALA A CA 1
ATOM 1624 C C . ALA A 1 212 ? -13.453 2.352 -1.458 1.00 98.62 212 ALA A C 1
ATOM 1626 O O . ALA A 1 212 ? -13.028 2.131 -2.590 1.00 98.62 212 ALA A O 1
ATOM 1627 N N . GLU A 1 213 ? -14.669 1.966 -1.066 1.00 98.38 213 GLU A N 1
ATOM 1628 C CA . GLU A 1 213 ? -15.623 1.275 -1.935 1.00 98.38 213 GLU A CA 1
ATOM 1629 C C . GLU A 1 213 ? -15.976 2.109 -3.164 1.00 98.38 213 GLU A C 1
ATOM 1631 O O . GLU A 1 213 ? -15.827 1.617 -4.281 1.00 98.38 213 GLU A O 1
ATOM 1636 N N . GLU A 1 214 ? -16.356 3.372 -2.963 1.00 98.19 214 GLU A N 1
ATOM 1637 C CA . GLU A 1 214 ? -16.693 4.307 -4.036 1.00 98.19 214 GLU A CA 1
ATOM 1638 C C . GLU A 1 214 ? -15.517 4.483 -5.005 1.00 98.19 214 GLU A C 1
ATOM 1640 O O . GLU A 1 214 ? -15.680 4.348 -6.221 1.00 98.19 214 GLU A O 1
ATOM 1645 N N . TYR A 1 215 ? -14.312 4.701 -4.466 1.00 98.56 215 TYR A N 1
ATOM 1646 C CA . TYR A 1 215 ? -13.101 4.855 -5.266 1.00 98.56 215 TYR A CA 1
ATOM 1647 C C . TYR A 1 215 ? -12.817 3.621 -6.131 1.00 98.56 215 TYR A C 1
ATOM 1649 O O . TYR A 1 215 ? -12.637 3.729 -7.347 1.00 98.56 215 TYR A O 1
ATOM 1657 N N . PHE A 1 216 ? -12.780 2.431 -5.527 1.00 98.56 216 PHE A N 1
ATOM 1658 C CA . PHE A 1 216 ? -12.421 1.213 -6.250 1.00 98.56 216 PHE A CA 1
ATOM 1659 C C . PHE A 1 216 ? -13.524 0.730 -7.189 1.00 98.56 216 PHE A C 1
ATOM 1661 O O . PHE A 1 216 ? -13.209 0.199 -8.257 1.00 98.56 216 PHE A O 1
ATOM 1668 N N . TYR A 1 217 ? -14.794 0.946 -6.842 1.00 97.88 217 TYR A N 1
ATOM 1669 C CA . TYR A 1 217 ? -15.909 0.696 -7.749 1.00 97.88 217 TYR A CA 1
ATOM 1670 C C . TYR A 1 2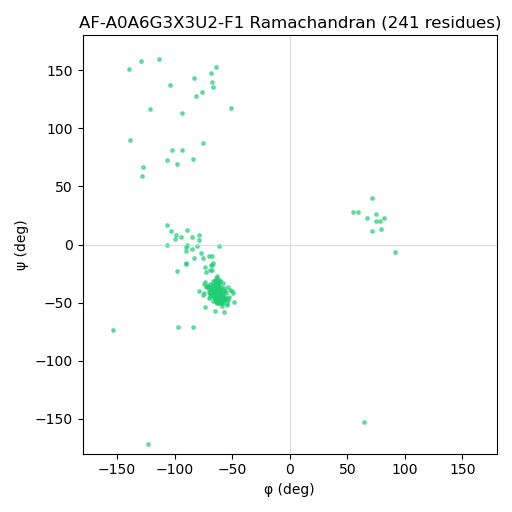17 ? -15.798 1.582 -8.995 1.00 97.88 217 TYR A C 1
ATOM 1672 O O . TYR A 1 217 ? -15.793 1.058 -10.111 1.00 97.88 217 TYR A O 1
ATOM 1680 N N . GLY A 1 218 ? -15.601 2.896 -8.816 1.00 97.12 218 GLY A N 1
ATOM 1681 C CA . GLY A 1 218 ? -15.415 3.846 -9.917 1.00 97.12 218 GLY A CA 1
ATOM 1682 C C . GLY A 1 218 ? -14.180 3.550 -10.777 1.00 97.12 218 GLY A C 1
ATOM 1683 O O . GLY A 1 218 ? -14.220 3.688 -11.997 1.00 97.12 218 GLY A O 1
ATOM 1684 N N . ALA A 1 219 ? -13.098 3.057 -10.167 1.00 96.44 219 ALA A N 1
ATOM 1685 C CA . ALA A 1 219 ? -11.895 2.616 -10.875 1.00 96.44 219 ALA A CA 1
ATOM 1686 C C . ALA A 1 219 ? -12.037 1.236 -11.559 1.00 96.44 219 ALA A C 1
ATOM 1688 O O . ALA A 1 219 ? -11.143 0.814 -12.299 1.00 96.44 219 ALA A O 1
ATOM 1689 N N . GLY A 1 220 ? -13.140 0.515 -11.325 1.00 96.88 220 GLY A N 1
ATOM 1690 C CA . GLY A 1 220 ? -13.389 -0.818 -11.876 1.00 96.88 220 GLY A CA 1
ATOM 1691 C C . GLY A 1 220 ? -12.580 -1.946 -11.219 1.00 96.88 220 GLY A C 1
ATOM 1692 O O . GLY A 1 220 ? -12.426 -3.011 -11.819 1.00 96.88 220 GLY A O 1
ATOM 1693 N N . VAL A 1 221 ? -12.070 -1.743 -10.001 1.00 97.81 221 VAL A N 1
ATOM 1694 C CA . VAL A 1 221 ? -11.283 -2.727 -9.237 1.00 97.81 221 VAL A CA 1
ATOM 1695 C C . VAL A 1 221 ? -12.216 -3.526 -8.318 1.00 97.81 221 VAL A C 1
ATOM 1697 O O . VAL A 1 221 ? -12.384 -3.243 -7.133 1.00 97.81 221 VAL A O 1
ATOM 1700 N N . GLN A 1 222 ? -12.872 -4.532 -8.898 1.00 96.31 222 GLN A N 1
ATOM 1701 C CA . GLN A 1 222 ? -14.051 -5.176 -8.302 1.00 96.31 222 GLN A CA 1
ATOM 1702 C C . GLN A 1 222 ? -13.797 -5.949 -6.999 1.00 96.31 222 GLN A C 1
ATOM 1704 O O . GLN A 1 222 ? -14.672 -5.970 -6.134 1.00 96.31 222 GLN A O 1
ATOM 1709 N N . ALA A 1 223 ? -12.637 -6.594 -6.846 1.00 97.88 223 ALA A N 1
ATOM 1710 C CA . ALA A 1 223 ? -12.357 -7.456 -5.696 1.00 97.88 223 ALA A CA 1
ATOM 1711 C C . ALA A 1 223 ? -12.321 -6.663 -4.377 1.00 97.88 223 ALA A C 1
ATOM 1713 O O . ALA A 1 223 ? -13.139 -6.907 -3.489 1.00 97.88 223 ALA A O 1
ATOM 1714 N N . VAL A 1 224 ? -11.457 -5.648 -4.290 1.00 98.19 224 VAL A N 1
ATOM 1715 C CA . VAL A 1 224 ? -11.380 -4.753 -3.125 1.00 98.19 224 VAL A CA 1
ATOM 1716 C C . VAL A 1 224 ? -12.671 -3.953 -2.903 1.00 98.19 224 VAL A C 1
ATOM 1718 O O . VAL A 1 224 ? -13.098 -3.798 -1.760 1.00 98.19 224 VAL A O 1
ATOM 1721 N N . ALA A 1 225 ? -13.366 -3.515 -3.963 1.00 98.25 225 ALA A N 1
ATOM 1722 C CA . ALA A 1 225 ? -14.667 -2.851 -3.820 1.00 98.25 225 ALA A CA 1
ATOM 1723 C C . ALA A 1 225 ? -15.701 -3.785 -3.160 1.00 98.25 225 ALA A C 1
ATOM 1725 O O . ALA A 1 225 ? -16.379 -3.420 -2.198 1.00 98.25 225 ALA A O 1
ATOM 1726 N N . SER A 1 226 ? -15.766 -5.040 -3.613 1.00 97.88 226 SER A N 1
ATOM 1727 C CA . SER A 1 226 ? -16.648 -6.064 -3.041 1.00 97.88 226 SER A CA 1
ATOM 1728 C C . SER A 1 226 ? -16.302 -6.383 -1.587 1.00 97.88 226 SER A C 1
ATOM 1730 O O . SER A 1 226 ? -17.210 -6.553 -0.767 1.00 97.88 226 SER A O 1
ATOM 1732 N N . ALA A 1 227 ? -15.014 -6.420 -1.242 1.00 98.12 227 ALA A N 1
ATOM 1733 C CA . ALA A 1 227 ? -14.570 -6.610 0.133 1.00 98.12 227 ALA A CA 1
ATOM 1734 C C . ALA A 1 227 ? -14.931 -5.425 1.037 1.00 98.12 227 ALA A C 1
ATOM 1736 O O . ALA A 1 227 ? -15.424 -5.647 2.143 1.00 98.12 227 ALA A O 1
ATOM 1737 N N . CYS A 1 228 ? -14.813 -4.183 0.553 1.00 98.38 228 CYS A N 1
ATOM 1738 C CA . CYS A 1 228 ? -15.304 -3.012 1.284 1.00 98.38 228 CYS A CA 1
ATOM 1739 C C . CYS A 1 228 ? -16.807 -3.139 1.587 1.00 98.38 228 CYS A C 1
ATOM 1741 O O . CYS A 1 228 ? -17.230 -2.958 2.729 1.00 98.38 228 CYS A O 1
ATOM 1743 N N . ARG A 1 229 ? -17.625 -3.534 0.598 1.00 97.44 229 ARG A N 1
ATOM 1744 C CA . ARG A 1 229 ? -19.070 -3.779 0.793 1.00 97.44 229 ARG A CA 1
ATOM 1745 C C . ARG A 1 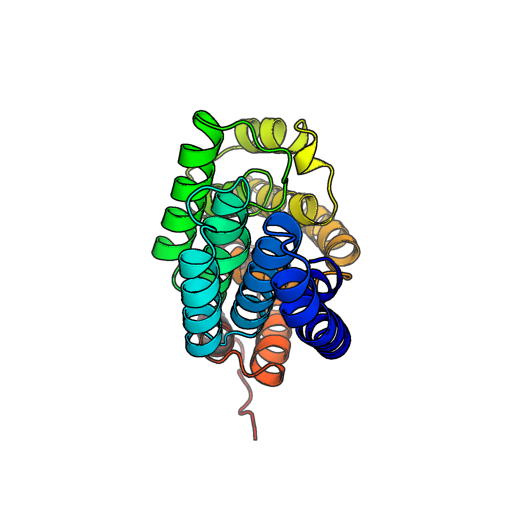229 ? -19.352 -4.897 1.794 1.00 97.44 229 ARG A C 1
ATOM 1747 O O . ARG A 1 229 ? -20.311 -4.810 2.561 1.00 97.44 229 ARG A O 1
ATOM 1754 N N . ALA A 1 230 ? -18.565 -5.971 1.767 1.00 97.06 230 ALA A N 1
ATOM 1755 C CA . ALA A 1 230 ? -18.701 -7.066 2.719 1.00 97.06 230 ALA A CA 1
ATOM 1756 C C . ALA A 1 230 ? -18.403 -6.599 4.151 1.00 97.06 230 ALA A C 1
ATOM 1758 O O . ALA A 1 230 ? -19.217 -6.855 5.039 1.00 97.06 230 ALA A O 1
ATOM 1759 N N . ALA A 1 231 ? -17.319 -5.847 4.350 1.00 96.94 231 ALA A N 1
ATOM 1760 C CA . ALA A 1 231 ? -16.963 -5.263 5.641 1.00 96.94 231 ALA A CA 1
ATOM 1761 C C . ALA A 1 231 ? -18.024 -4.261 6.140 1.00 96.94 231 ALA A C 1
ATOM 1763 O O . ALA A 1 231 ? -18.399 -4.293 7.310 1.00 96.94 231 ALA A O 1
ATOM 1764 N N . LEU A 1 232 ? -18.602 -3.440 5.252 1.00 97.44 232 LEU A N 1
ATOM 1765 C CA . LEU A 1 232 ? -19.716 -2.544 5.600 1.00 97.44 232 LEU A CA 1
ATOM 1766 C C . LEU A 1 232 ? -20.938 -3.306 6.130 1.00 97.44 232 LEU A C 1
ATOM 1768 O O . LEU A 1 232 ? -21.509 -2.911 7.145 1.00 97.44 232 LEU A O 1
ATOM 1772 N N . ARG A 1 233 ? -21.315 -4.423 5.490 1.00 95.50 233 ARG A N 1
ATOM 1773 C CA . ARG A 1 233 ? -22.419 -5.275 5.969 1.00 95.50 233 ARG A CA 1
ATOM 1774 C C . ARG A 1 233 ? -22.121 -5.886 7.335 1.00 95.50 233 ARG A C 1
ATOM 1776 O O . ARG A 1 233 ? -23.009 -5.933 8.178 1.00 95.50 233 ARG A O 1
ATOM 1783 N N . GLN A 1 234 ? -20.884 -6.324 7.565 1.00 92.94 234 GLN A N 1
ATOM 1784 C CA . GLN A 1 234 ? -20.457 -6.856 8.864 1.00 92.94 234 GLN A CA 1
ATOM 1785 C C . GLN A 1 234 ? -20.482 -5.787 9.964 1.00 92.94 234 GLN A C 1
ATOM 1787 O O . GLN A 1 234 ? -20.776 -6.099 11.112 1.00 92.94 234 GLN A O 1
ATOM 1792 N N . ALA A 1 235 ? -20.238 -4.523 9.612 1.00 91.75 235 ALA A N 1
ATOM 1793 C CA . ALA A 1 235 ? -20.369 -3.382 10.514 1.00 91.75 235 ALA A CA 1
ATOM 1794 C C . ALA A 1 235 ? -21.829 -2.918 10.726 1.00 91.75 235 ALA A C 1
ATOM 1796 O O . ALA A 1 235 ? -22.051 -1.902 11.378 1.00 91.75 235 ALA A O 1
ATOM 1797 N N . GLY A 1 236 ? -22.825 -3.613 10.158 1.00 90.75 236 GLY A N 1
ATOM 1798 C CA . GLY A 1 236 ? -24.239 -3.234 10.254 1.00 90.75 236 GLY A CA 1
ATOM 1799 C C . GLY A 1 236 ? -24.616 -1.986 9.446 1.00 90.75 236 GLY A C 1
ATOM 1800 O O . GLY A 1 236 ? -25.712 -1.452 9.612 1.00 90.75 236 GLY A O 1
ATOM 1801 N N . ALA A 1 237 ? -23.734 -1.507 8.565 1.00 88.94 237 ALA A N 1
ATOM 1802 C CA . ALA A 1 237 ? -23.994 -0.343 7.731 1.00 88.94 237 ALA A CA 1
ATOM 1803 C C . ALA A 1 237 ? -24.804 -0.722 6.480 1.00 88.94 237 ALA A C 1
ATOM 1805 O O . ALA A 1 237 ? -24.588 -1.766 5.857 1.00 88.94 237 ALA A O 1
ATOM 1806 N N . SER A 1 238 ? -25.713 0.163 6.064 1.00 81.94 238 SER A N 1
ATOM 1807 C CA . SER A 1 238 ? -26.409 0.021 4.785 1.00 81.94 238 SER A CA 1
ATOM 1808 C C . SER A 1 238 ? -25.438 0.200 3.614 1.00 81.94 238 SER A C 1
ATOM 1810 O O . SER A 1 238 ? -24.562 1.071 3.633 1.00 81.94 238 SER A O 1
ATOM 1812 N N . VAL A 1 239 ? -25.613 -0.627 2.580 1.00 78.81 239 VAL A N 1
ATOM 1813 C CA . VAL A 1 239 ? -24.814 -0.585 1.350 1.00 78.81 239 VAL A CA 1
ATOM 1814 C C . VAL A 1 239 ? -25.747 -0.364 0.165 1.00 78.81 239 VAL A C 1
ATOM 1816 O O . VAL A 1 239 ? -26.597 -1.2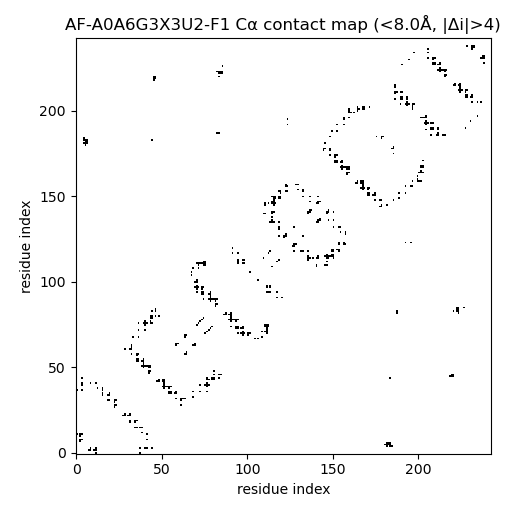08 -0.119 1.00 78.81 239 VAL A O 1
ATOM 1819 N N . GLY A 1 240 ? -25.588 0.766 -0.525 1.00 76.12 240 GLY A N 1
ATOM 1820 C CA . GLY A 1 240 ? -26.367 1.091 -1.720 1.00 76.12 240 GLY A CA 1
ATOM 1821 C C . GLY A 1 240 ? -26.100 0.121 -2.876 1.00 76.12 240 GLY A C 1
ATOM 1822 O O . GLY A 1 240 ? -25.033 -0.495 -2.975 1.00 76.12 240 GLY A O 1
ATOM 1823 N N . GLN A 1 241 ? -27.079 -0.051 -3.761 1.00 74.88 241 GLN A N 1
ATOM 1824 C CA . GLN A 1 241 ? -26.839 -0.691 -5.054 1.00 74.88 241 GLN A CA 1
ATOM 1825 C C . GLN A 1 241 ? -26.248 0.347 -6.009 1.00 74.88 241 GLN A C 1
ATOM 1827 O O . GLN A 1 241 ? -26.825 1.422 -6.164 1.00 74.88 241 GLN A O 1
ATOM 1832 N N . HIS A 1 242 ? -25.122 0.018 -6.642 1.00 73.25 242 HIS A N 1
ATOM 1833 C CA . HIS A 1 242 ? -24.640 0.796 -7.780 1.00 73.25 242 HIS A CA 1
ATOM 1834 C C . HIS A 1 242 ? -25.498 0.439 -8.993 1.00 73.25 242 HIS A C 1
ATOM 1836 O O . HIS A 1 242 ? -25.769 -0.743 -9.216 1.00 73.25 242 HIS A O 1
ATOM 1842 N N . ARG A 1 243 ? -25.989 1.457 -9.701 1.00 55.41 243 ARG A N 1
ATOM 1843 C CA . ARG A 1 243 ? -26.780 1.305 -10.928 1.00 55.41 243 ARG A CA 1
ATOM 1844 C C . ARG A 1 243 ? -25.887 1.400 -12.152 1.00 55.41 243 ARG A C 1
ATOM 1846 O O . ARG A 1 243 ? -24.900 2.164 -12.082 1.00 55.41 243 ARG A O 1
#

pLDDT: mean 96.0, std 4.8, range [55.41, 98.88]

Radius of gyration: 18.02 Å; Cα contacts (8 Å, |Δi|>4): 363; chains: 1; bounding box: 49×29×54 Å

Mean predicted aligned error: 3.06 Å

Nearest PDB structures (foldseek):
  7t7t-assembly1_A  TM=5.836E-01  e=9.882E-01  Citrus unshiu
  3sf4-assembly3_C  TM=3.995E-01  e=9.075E-01  Homo sapiens
  3q15-assembly2_B-3  TM=3.386E-01  e=9.075E-01  Bacillus subtilis
  6e9t-assembly1_B  TM=1.785E-01  e=7.324E+00  synthetic construct

Secondary structure (DSSP, 8-state):
-HHHHTT-HHHHHHHHHHHHHHHHHHT-HHHHHHHHHHHHHHHHHTT-HHHHHHHHHHHHHTTGGGSTTHHHIIIIIIIHHHHHTT-HHHHHHHHHHHHHHHHHS----TTSSTTTHHHHHHHHHT---HHHHHHHHHSGGGGSHHHHHHHHHHHHHHHHHTT-HHHHHHHHHHHHHHHTT-HHHHHHHHHHHHHHHHHHT-S-HHHHHHHHHHHHHHTT-HHHHHHHHHHHHHTT---PPP-

Foldseek 3Di:
DLCLQLVVLVVLVVCLVVVLVVCVVVVVLPSNLVSLLSQLLSCLLLLNVVSNVVSVVVSVVSVVVVDLCQLCCLASRFLSSCLLLVNNVSNLVSLVSSVVVCVVPPHPDLRSLCLAVNLLSCLLVVNDDPVSNVVSCPDPSNPDLLRVLRSLLSVLLRCLQVPNLVSSQVSVVVSVVSCNSRVSSSLSSLLSNLVSCLVSVHDDNLVSLVSSLVVCVVSVSPNSNVSSVVVCVVVVHDDDDDD

Sequence (243 aa):
MNAVMCARWEEAQEIIDRSTEASARVGDRSAHRYLLLAGATMAAHRGRRREMDRALAAFRRAGGEQSLLVPLRSGLCRAFGALLEEDRERAVAGLDEALAWEADHPSYYYLSGRYGLRPLLRVLAGEADRAELAEARAAPGGALAWNRQFLELADAVLLGREGDPAGAARLMASFDVRSAPFPVARHLGLRLVADAARVDGWGEPVAWLRSAEEYFYGAGVQAVASACRAALRQAGASVGQHR

Organism: NCBI:txid2706086

Solvent-accessible surface area (backbone atoms only — not comparable to full-atom values): 12099 Å² total; per-residue (Å²): 97,69,41,47,56,43,63,36,55,68,63,34,48,55,53,36,63,66,44,37,59,52,24,56,74,74,62,40,60,65,60,26,31,50,35,32,46,40,53,15,28,40,24,16,75,52,59,33,59,74,55,15,53,54,28,47,52,51,18,47,75,63,51,31,80,82,40,93,54,42,28,38,48,26,12,51,15,48,13,49,30,24,47,48,59,65,34,57,69,61,16,51,53,20,33,50,54,17,52,58,52,39,73,83,42,88,67,92,67,64,60,23,28,78,34,7,54,47,54,26,54,30,36,76,71,69,75,49,55,72,66,60,50,49,54,30,50,71,36,79,44,13,69,38,63,81,22,34,32,32,42,32,52,32,52,21,54,52,29,18,72,74,71,34,36,69,59,17,39,55,30,50,57,52,28,54,66,57,24,61,65,23,52,65,61,38,34,49,49,37,54,70,44,25,62,56,27,58,75,48,68,24,74,58,33,67,62,35,25,50,54,24,21,53,52,26,49,76,62,63,24,58,51,38,18,50,48,27,52,50,52,34,50,75,71,72,43,89,76,82,83,88,130